Protein AF-A0A8T7H1P6-F1 (afdb_monomer_lite)

pLDDT: mean 90.35, std 7.16, range [45.16, 97.19]

Radius of gyration: 18.73 Å; chains: 1; bounding box: 44×47×51 Å

Sequence (253 aa):
PGLAIHQLEALGLVEEVYREDLRKTVIELTKFGRELLEAGARECSAVASRVLTEADQGLGFSEEWIDLARSQGLVGTGGPTKLGRCLARVSRLATRNIVLTSLEAQVLKRLPERRSMDRAMIVRSFPKMEEEVEVALDKLESKGLIETLPDGRIVITEPGLLVKSAILAAPSGVATPVTPWIVRLLEAVEKLRTTEDVAALAKEARLSLDELKDALVIARQCRYLGRNALTSEGKALLRAIELLRSVARMEQE

Secondary structure (DSSP, 8-state):
--HHHHHHHHTTSEEEEEEGGGTEEEEEE-HHHHHHHHTT-----HHHHHHHHHHHHT----HHHHHHHHHTTSEETTEE-HHHHHHHHHHHHS-----B-HHHHHHHHHS-SSS-EEHHHHHHTSTT-HHHHHHHHHHHHHTTSEEE-TTSEEEE-HHHHHHHHHHHTS-TT-S-SB-HHHHHHHHHHHHH--SS-HHHHHHHHT--HHHHHHHHHHHHHTTSB-SSSB-HHHHHHHHHHHHHHHHHHHTT-

Foldseek 3Di:
DDPVLLLCVQLLQWDWDQDPVVNDTDIDGDPLVVQLVVLPDDDAFLLLLVVLLCVVVVHDAAPVSPVSVVVVQCADPVGGGSNSVSSSLSLQARQGHDWDFLLLLVLLLPDDAPDWAALVVSLVVDPPCNVVSVVSVRNCVSLVQWDQDNVRTIHGDPLVNLLNQLQPQADSPQGILDGLLLLLLQVQCVVVQFPPPLVSSCVSSVHDSVSNVVSVVSCVNSQQDDDTGGDSSVVSNNVSSVVSRVSNVVSVD

Structure (mmCIF, N/CA/C/O backbone):
data_AF-A0A8T7H1P6-F1
#
_entry.id   AF-A0A8T7H1P6-F1
#
loop_
_atom_site.group_PDB
_atom_site.id
_atom_site.type_symbol
_atom_site.label_atom_id
_atom_site.label_alt_id
_atom_site.label_comp_id
_atom_site.label_asym_id
_atom_site.label_entity_id
_atom_site.label_seq_id
_atom_site.pdbx_PDB_ins_code
_atom_site.Cartn_x
_atom_site.Cartn_y
_atom_site.Cartn_z
_atom_site.occupancy
_atom_site.B_iso_or_equiv
_atom_site.auth_seq_id
_atom_site.auth_comp_id
_atom_site.auth_asym_id
_atom_site.auth_atom_id
_atom_site.pdbx_PDB_model_num
ATOM 1 N N . PRO A 1 1 ? -16.465 4.870 -0.196 1.00 63.06 1 PRO A N 1
ATOM 2 C CA . PRO A 1 1 ? -15.713 4.974 -1.459 1.00 63.06 1 PRO A CA 1
ATOM 3 C C . PRO A 1 1 ? -15.562 3.599 -2.084 1.00 63.06 1 PRO A C 1
ATOM 5 O O . PRO A 1 1 ? -15.470 2.607 -1.367 1.00 63.06 1 PRO A O 1
ATOM 8 N N . GLY A 1 2 ? -15.554 3.537 -3.414 1.00 82.69 2 GLY A N 1
ATOM 9 C CA . GLY A 1 2 ? -15.172 2.311 -4.106 1.00 82.69 2 GLY A CA 1
ATOM 10 C C . GLY A 1 2 ? -13.669 2.043 -3.978 1.00 82.69 2 GLY A C 1
ATOM 11 O O . GLY A 1 2 ? -12.884 2.954 -3.715 1.00 82.69 2 GLY A O 1
ATOM 12 N N . LEU A 1 3 ? -13.264 0.798 -4.237 1.00 87.25 3 LEU A N 1
ATOM 13 C CA . LEU A 1 3 ? -11.864 0.352 -4.222 1.00 87.25 3 LEU A CA 1
ATOM 14 C C . LEU A 1 3 ? -10.926 1.257 -5.045 1.00 87.25 3 LEU A C 1
ATOM 16 O O . LEU A 1 3 ? -9.813 1.533 -4.607 1.00 87.25 3 LEU A O 1
ATOM 20 N N . ALA A 1 4 ? -11.382 1.755 -6.198 1.00 89.56 4 ALA A N 1
ATOM 21 C CA . ALA A 1 4 ? -10.590 2.634 -7.061 1.00 89.56 4 ALA A CA 1
ATOM 22 C C . ALA A 1 4 ? -10.154 3.930 -6.353 1.00 89.56 4 ALA A C 1
ATOM 24 O O . ALA A 1 4 ? -9.015 4.362 -6.500 1.00 89.56 4 ALA A O 1
ATOM 25 N N . ILE A 1 5 ? -11.025 4.524 -5.531 1.00 90.94 5 ILE A N 1
ATOM 26 C CA . ILE A 1 5 ? -10.685 5.739 -4.780 1.00 90.94 5 ILE A CA 1
ATOM 27 C C . ILE A 1 5 ? -9.635 5.432 -3.718 1.00 90.94 5 ILE A C 1
ATOM 29 O O . ILE A 1 5 ? -8.646 6.149 -3.626 1.00 90.94 5 ILE A O 1
ATOM 33 N N . HIS A 1 6 ? -9.786 4.328 -2.984 1.00 90.69 6 HIS A N 1
ATOM 34 C CA . HIS A 1 6 ? -8.777 3.910 -2.009 1.00 90.69 6 HIS A CA 1
ATOM 35 C C . HIS A 1 6 ? -7.424 3.597 -2.653 1.00 90.69 6 HIS A C 1
ATOM 37 O O . HIS A 1 6 ? -6.393 3.845 -2.038 1.00 90.69 6 HIS A O 1
ATOM 43 N N . GLN A 1 7 ? -7.407 3.077 -3.883 1.00 91.31 7 GLN A N 1
ATOM 44 C CA . GLN A 1 7 ? -6.171 2.873 -4.642 1.00 91.31 7 GLN A CA 1
ATOM 45 C C . GLN A 1 7 ? -5.493 4.200 -4.991 1.00 91.31 7 GLN A C 1
ATOM 47 O O . GLN A 1 7 ? -4.293 4.341 -4.770 1.00 91.31 7 GLN A O 1
ATOM 52 N N . LEU A 1 8 ? -6.250 5.184 -5.478 1.00 91.81 8 LEU A N 1
ATOM 53 C CA . LEU A 1 8 ? -5.706 6.502 -5.805 1.00 91.81 8 LEU A CA 1
ATOM 54 C C . LEU A 1 8 ? -5.249 7.268 -4.553 1.00 91.81 8 LEU A C 1
ATOM 56 O O . LEU A 1 8 ? -4.198 7.906 -4.578 1.00 91.81 8 LEU A O 1
ATOM 60 N N . GLU A 1 9 ? -6.006 7.181 -3.458 1.00 91.88 9 GLU A N 1
ATOM 61 C CA . GLU A 1 9 ? -5.664 7.787 -2.165 1.00 91.88 9 GLU A CA 1
ATOM 62 C C . GLU A 1 9 ? -4.398 7.141 -1.588 1.00 91.88 9 GLU A C 1
ATOM 64 O O . GLU A 1 9 ? -3.491 7.837 -1.136 1.00 91.88 9 GLU A O 1
ATOM 69 N N . ALA A 1 10 ? -4.277 5.811 -1.671 1.00 90.38 10 ALA A N 1
ATOM 70 C CA . ALA A 1 10 ? -3.086 5.092 -1.226 1.00 90.38 10 ALA A CA 1
ATOM 71 C C . ALA A 1 10 ? -1.822 5.487 -2.007 1.00 90.38 10 ALA A C 1
ATOM 73 O O . ALA A 1 10 ? -0.735 5.524 -1.438 1.00 90.38 10 ALA A O 1
ATOM 74 N N . LEU A 1 11 ? -1.956 5.835 -3.287 1.00 88.94 11 LEU A N 1
ATOM 75 C CA . LEU A 1 11 ? -0.851 6.344 -4.104 1.00 88.94 11 LEU A CA 1
ATOM 76 C C . LEU A 1 11 ? -0.597 7.852 -3.918 1.00 88.94 11 LEU A C 1
ATOM 78 O O . 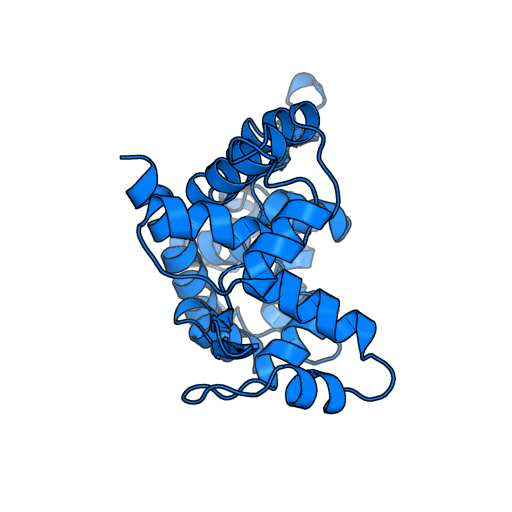LEU A 1 11 ? 0.282 8.403 -4.575 1.00 88.94 11 LEU A O 1
ATOM 82 N N . GLY A 1 12 ? -1.359 8.532 -3.053 1.00 89.94 12 GLY A N 1
ATOM 83 C CA . GLY A 1 12 ? -1.237 9.972 -2.822 1.00 89.94 12 GLY A CA 1
ATOM 84 C C . GLY A 1 12 ? -1.671 10.826 -4.018 1.00 89.94 12 GLY A C 1
ATOM 85 O O . GLY A 1 12 ? -1.225 11.966 -4.152 1.00 89.94 12 GLY A O 1
ATOM 86 N N . LEU A 1 13 ? -2.508 10.287 -4.912 1.00 92.31 13 LEU A N 1
ATOM 87 C CA . LEU A 1 13 ? -2.981 10.967 -6.127 1.00 92.31 13 LEU A CA 1
ATOM 88 C C . LEU A 1 13 ? -4.292 11.725 -5.906 1.00 92.31 13 LEU A C 1
ATOM 90 O O . LEU A 1 13 ? -4.556 12.717 -6.586 1.00 92.31 13 LEU A O 1
ATOM 94 N N . VAL A 1 14 ? -5.104 11.273 -4.954 1.00 93.50 14 VAL A N 1
ATOM 95 C CA . VAL A 1 14 ? -6.321 11.963 -4.515 1.00 93.50 14 VAL A CA 1
ATOM 96 C C . VAL A 1 14 ? -6.359 12.052 -2.999 1.00 93.50 14 VAL A C 1
ATOM 98 O O . VAL A 1 14 ? -5.689 11.286 -2.307 1.00 93.50 14 VAL A O 1
ATOM 101 N N . GLU A 1 15 ? -7.171 12.966 -2.494 1.00 90.81 15 GLU A N 1
ATOM 102 C CA . GLU A 1 15 ? -7.447 13.115 -1.071 1.00 90.81 15 GLU A CA 1
ATOM 103 C C . GLU A 1 15 ? -8.932 13.400 -0.828 1.00 90.81 15 GLU A C 1
ATOM 105 O O . GLU A 1 15 ? -9.625 13.979 -1.669 1.00 90.81 15 GLU A O 1
ATOM 110 N N . GLU A 1 16 ? -9.428 12.962 0.327 1.00 86.75 16 GLU A N 1
ATOM 111 C CA . GLU A 1 16 ? -10.769 13.292 0.802 1.00 86.75 16 GLU A CA 1
ATOM 112 C C . GLU A 1 16 ? -10.726 14.627 1.553 1.00 86.75 16 GLU A C 1
ATOM 114 O O . GLU A 1 16 ? -10.052 14.760 2.578 1.00 86.75 16 GLU A O 1
ATOM 119 N N . VAL A 1 17 ? -11.468 15.615 1.053 1.00 85.62 17 VAL A N 1
ATOM 120 C CA . VAL A 1 17 ? -11.526 16.971 1.608 1.00 85.62 17 VAL A CA 1
ATOM 121 C C . VAL A 1 17 ? -12.959 17.287 2.002 1.00 85.62 17 VAL A C 1
ATOM 123 O O . VAL A 1 17 ? -13.882 17.174 1.193 1.00 85.62 17 VAL A O 1
ATOM 126 N N . TYR A 1 18 ? -13.167 17.714 3.248 1.00 81.81 18 TYR A N 1
ATOM 127 C CA . TYR A 1 18 ? -14.456 18.265 3.652 1.00 81.81 18 TYR A CA 1
ATOM 128 C C . TYR A 1 18 ? -14.599 19.688 3.116 1.00 81.81 18 TYR A C 1
ATOM 130 O O . TYR A 1 18 ? -13.818 20.577 3.456 1.00 81.81 18 TYR A O 1
ATOM 138 N N . ARG A 1 19 ? -15.609 19.900 2.276 1.00 81.38 19 ARG A N 1
ATOM 139 C CA . ARG A 1 19 ? -15.913 21.188 1.658 1.00 81.38 19 ARG A CA 1
ATOM 140 C C . ARG A 1 19 ? -17.067 21.838 2.402 1.00 81.38 19 ARG A C 1
ATOM 142 O O . ARG A 1 19 ? -18.208 21.385 2.298 1.00 81.38 19 ARG A O 1
ATOM 149 N N . GLU A 1 20 ? -16.763 22.881 3.175 1.00 80.19 20 GLU A N 1
ATOM 150 C CA . GLU A 1 20 ? -17.758 23.610 3.975 1.00 80.19 20 GLU A CA 1
ATOM 151 C C . GLU A 1 20 ? -18.859 24.229 3.105 1.00 80.19 20 GLU A C 1
ATOM 153 O O . GLU A 1 20 ? -20.033 24.177 3.476 1.00 80.19 20 GLU A O 1
ATOM 158 N N . ASP A 1 21 ? -18.496 24.732 1.921 1.00 86.12 21 ASP A N 1
ATOM 159 C CA . ASP A 1 21 ? -19.399 25.294 0.910 1.00 86.12 21 ASP A CA 1
ATOM 160 C C . ASP A 1 21 ? -20.443 24.281 0.426 1.00 86.12 21 ASP A C 1
ATOM 162 O O . ASP A 1 21 ? -21.591 24.634 0.160 1.00 86.12 21 ASP A O 1
ATOM 166 N N . LEU A 1 22 ? -20.063 23.006 0.366 1.00 81.75 22 LEU A N 1
ATOM 167 C CA . LEU A 1 22 ? -20.923 21.917 -0.093 1.00 81.75 22 LEU A CA 1
ATOM 168 C C . LEU A 1 22 ? -21.497 21.079 1.057 1.00 81.75 22 LEU A C 1
ATOM 170 O O . LEU A 1 22 ? -22.277 20.160 0.800 1.00 81.75 22 LEU A O 1
ATOM 174 N N . ARG A 1 23 ? -21.088 21.368 2.303 1.00 78.75 23 ARG A N 1
ATOM 175 C CA . ARG A 1 23 ? -21.370 20.585 3.520 1.00 78.75 23 ARG A CA 1
ATOM 176 C C . ARG A 1 23 ? -21.200 19.076 3.320 1.00 78.75 23 ARG A C 1
ATOM 178 O O . ARG A 1 23 ? -22.000 18.281 3.811 1.00 78.75 23 ARG A O 1
ATOM 185 N N . LYS A 1 24 ? -20.180 18.678 2.560 1.00 81.56 24 LYS A N 1
ATOM 186 C CA . LYS A 1 24 ? -19.908 17.273 2.245 1.00 81.56 24 LYS A CA 1
ATOM 187 C C . LYS A 1 24 ? -18.426 17.029 2.009 1.00 81.56 24 LYS A C 1
ATOM 189 O O . LYS A 1 24 ? -17.695 17.927 1.592 1.00 81.56 24 LYS A O 1
ATOM 194 N N . THR A 1 25 ? -18.011 15.787 2.218 1.00 81.38 25 THR A N 1
ATOM 195 C CA . THR A 1 25 ? -16.698 15.304 1.793 1.00 81.38 25 THR A CA 1
ATOM 196 C C . THR A 1 25 ? -16.701 15.096 0.282 1.00 81.38 25 THR A C 1
ATOM 198 O O . THR A 1 25 ? -17.622 14.492 -0.273 1.00 81.38 25 THR A O 1
ATOM 201 N N . VAL A 1 26 ? -15.684 15.622 -0.390 1.00 88.56 26 VAL A N 1
ATOM 202 C CA . VAL A 1 26 ? -15.427 15.417 -1.817 1.00 88.56 26 VAL A CA 1
ATOM 203 C C . VAL A 1 26 ? -14.038 14.823 -2.007 1.00 88.56 26 VAL A C 1
ATOM 205 O O . VAL A 1 26 ? -13.198 14.883 -1.112 1.00 88.56 26 VAL A O 1
ATOM 208 N N . ILE A 1 27 ? -13.804 14.246 -3.180 1.00 91.38 27 ILE A N 1
ATOM 209 C CA . ILE A 1 27 ? -12.499 13.715 -3.566 1.00 91.38 27 ILE A CA 1
ATOM 210 C C . ILE A 1 27 ? -11.848 14.738 -4.488 1.00 91.38 27 ILE A C 1
ATOM 212 O O . ILE A 1 27 ? -12.413 15.073 -5.532 1.00 91.38 27 ILE A O 1
ATOM 216 N N . GLU A 1 28 ? -10.674 15.226 -4.108 1.00 93.75 28 GLU A N 1
ATOM 217 C CA . GLU A 1 28 ? -9.896 16.178 -4.898 1.00 93.75 28 GLU A CA 1
ATOM 218 C C . GLU A 1 28 ? -8.587 15.537 -5.366 1.00 93.75 28 GLU A C 1
ATOM 220 O O . GLU A 1 28 ? -8.029 14.657 -4.711 1.00 93.75 28 GLU A O 1
ATOM 225 N N . LEU A 1 29 ? -8.088 15.965 -6.528 1.00 94.44 29 LEU A N 1
ATOM 226 C CA . LEU A 1 29 ? -6.753 15.576 -6.980 1.00 94.44 29 LEU A CA 1
ATOM 227 C C . LEU A 1 29 ? -5.706 16.255 -6.100 1.00 94.44 29 LEU A C 1
ATOM 229 O O . LEU A 1 29 ? -5.768 17.467 -5.877 1.00 94.44 29 LEU A O 1
ATOM 233 N N . THR A 1 30 ? -4.685 15.511 -5.694 1.00 93.75 30 THR A N 1
ATOM 234 C CA . THR A 1 30 ? -3.497 16.114 -5.087 1.00 93.75 30 THR A CA 1
ATOM 235 C C . THR A 1 30 ? -2.667 16.827 -6.160 1.00 93.75 30 THR A C 1
ATOM 237 O O . THR A 1 30 ? -2.936 16.738 -7.366 1.00 93.75 30 THR A O 1
ATOM 240 N N . LYS A 1 31 ? -1.600 17.521 -5.742 1.00 93.56 31 LYS A N 1
ATOM 241 C CA . LYS A 1 31 ? -0.597 18.058 -6.676 1.00 93.56 31 LYS A CA 1
ATOM 242 C C . LYS A 1 31 ? -0.053 16.959 -7.602 1.00 93.56 31 LYS A C 1
ATOM 244 O O . LYS A 1 31 ? -0.017 17.158 -8.811 1.00 93.56 31 LYS A O 1
ATOM 249 N N . PHE A 1 32 ? 0.281 15.795 -7.045 1.00 93.25 32 PHE A N 1
ATOM 250 C CA . PHE A 1 32 ? 0.799 14.658 -7.804 1.00 93.25 32 PHE A CA 1
ATOM 251 C C . PHE A 1 32 ? -0.242 14.058 -8.752 1.00 93.25 32 PHE A C 1
ATOM 253 O O . PHE A 1 32 ? 0.093 13.735 -9.890 1.00 93.25 32 PHE A O 1
ATOM 260 N N . GLY A 1 33 ? -1.505 13.966 -8.322 1.00 93.44 33 GLY A N 1
ATOM 261 C CA . GLY A 1 33 ? -2.602 13.518 -9.181 1.00 93.44 33 GLY A CA 1
ATOM 262 C C . GLY A 1 33 ? -2.778 14.396 -10.420 1.00 93.44 33 GLY A C 1
ATOM 263 O O . GLY A 1 33 ? -2.874 13.878 -11.532 1.00 93.44 33 GLY A O 1
ATOM 264 N N . ARG A 1 34 ? -2.758 15.726 -10.249 1.00 95.06 34 ARG A N 1
ATOM 265 C CA . ARG A 1 34 ? -2.828 16.680 -11.372 1.00 95.06 34 ARG A CA 1
ATOM 266 C C . ARG A 1 34 ? -1.638 16.544 -12.317 1.00 95.06 34 ARG A C 1
ATOM 268 O O . ARG A 1 34 ? -1.826 16.386 -13.519 1.00 95.06 34 ARG A O 1
ATOM 275 N N . GLU A 1 35 ? -0.427 16.553 -11.769 1.00 93.81 35 GLU A N 1
ATOM 276 C CA . GLU A 1 35 ? 0.807 16.468 -12.557 1.00 93.81 35 GLU A CA 1
ATOM 277 C C . GLU A 1 35 ? 0.874 15.171 -13.376 1.00 93.81 35 GLU A C 1
ATOM 279 O O . GLU A 1 35 ? 1.276 15.197 -14.540 1.00 93.81 35 GLU A O 1
ATOM 284 N N . LEU A 1 36 ? 0.442 14.044 -12.800 1.00 92.81 36 LEU A N 1
ATOM 285 C CA . LEU A 1 36 ? 0.430 12.760 -13.495 1.00 92.81 36 LEU A CA 1
ATOM 286 C C . LEU A 1 36 ? -0.597 12.736 -14.637 1.00 92.81 36 LEU A C 1
ATOM 288 O O . LEU A 1 36 ? -0.281 12.262 -15.729 1.00 92.81 36 LEU A O 1
ATOM 292 N N . LEU A 1 37 ? -1.796 13.291 -14.425 1.00 93.25 37 LEU A N 1
ATOM 293 C CA . LEU A 1 37 ? -2.802 13.434 -15.484 1.00 93.25 37 LEU A CA 1
ATOM 294 C C . LEU A 1 37 ? -2.286 14.312 -16.633 1.00 93.25 37 LEU A C 1
ATOM 296 O O . LEU A 1 37 ? -2.357 13.910 -17.793 1.00 93.25 37 LEU A O 1
ATOM 300 N N . GLU A 1 38 ? -1.686 15.462 -16.323 1.00 94.50 38 GLU A N 1
ATOM 301 C CA . GLU A 1 38 ? -1.080 16.367 -17.312 1.00 94.50 38 GLU A CA 1
ATOM 302 C C . GLU A 1 38 ? 0.128 15.758 -18.042 1.00 94.50 38 GLU A C 1
ATOM 304 O O . GLU A 1 38 ? 0.498 16.188 -19.143 1.00 94.50 38 GLU A O 1
ATOM 309 N N . ALA A 1 39 ? 0.796 14.783 -17.426 1.00 92.44 39 ALA A N 1
ATOM 310 C CA . ALA A 1 39 ? 1.896 14.043 -18.029 1.00 92.44 39 ALA A CA 1
ATOM 311 C C . ALA A 1 39 ? 1.426 12.925 -18.978 1.00 92.44 39 ALA A C 1
ATOM 313 O O . ALA A 1 39 ? 2.266 12.347 -19.669 1.00 92.44 39 ALA A O 1
ATOM 314 N N . GLY A 1 40 ? 0.116 12.659 -19.053 1.00 92.00 40 GLY A N 1
ATOM 315 C CA . GLY A 1 40 ? -0.463 11.607 -19.887 1.00 92.00 40 GLY A CA 1
ATOM 316 C C . GLY A 1 40 ? -0.520 10.262 -19.170 1.00 92.00 40 GLY A C 1
ATOM 317 O O . GLY A 1 40 ? -0.022 9.268 -19.699 1.00 92.00 40 GLY A O 1
ATOM 318 N N . ALA A 1 41 ? -1.085 10.251 -17.957 1.00 87.62 41 ALA A N 1
ATOM 319 C CA . ALA A 1 41 ? -1.285 9.051 -17.150 1.00 87.62 41 ALA A CA 1
ATOM 320 C C . ALA A 1 41 ? -1.856 7.894 -17.984 1.00 87.62 41 ALA A C 1
ATOM 322 O O . ALA A 1 41 ? -2.870 8.036 -18.668 1.00 87.62 41 ALA A O 1
ATOM 323 N N . ARG A 1 42 ? -1.202 6.740 -17.898 1.00 88.56 42 ARG A N 1
ATOM 324 C CA . ARG A 1 42 ? -1.613 5.488 -18.531 1.00 88.56 42 ARG A CA 1
ATOM 325 C C . ARG A 1 42 ? -1.073 4.324 -17.721 1.00 88.56 42 ARG A C 1
ATOM 327 O O . ARG A 1 42 ? -0.224 4.514 -16.852 1.00 88.56 42 ARG A O 1
ATOM 334 N N . GLU A 1 43 ? -1.564 3.136 -18.022 1.00 85.19 43 GLU A N 1
ATOM 335 C CA . GLU A 1 43 ? -1.077 1.912 -17.407 1.00 85.19 43 GLU A CA 1
ATOM 336 C C . GLU A 1 43 ? 0.403 1.670 -17.737 1.00 85.19 43 GLU A C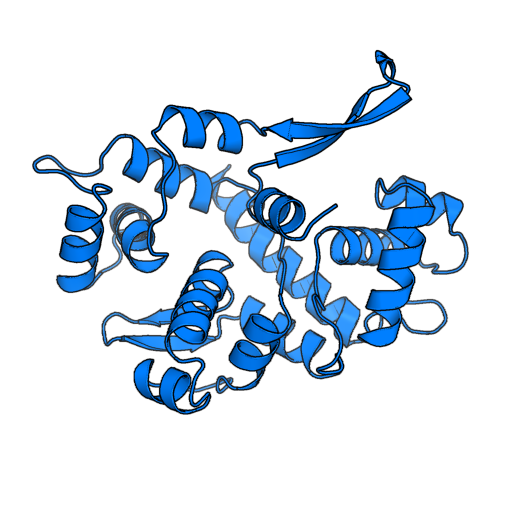 1
ATOM 338 O O . GLU A 1 43 ? 0.849 1.858 -18.872 1.00 85.19 43 GLU A O 1
ATOM 343 N N . CYS A 1 44 ? 1.168 1.287 -16.718 1.00 87.50 44 CYS A N 1
ATOM 344 C CA . CYS A 1 44 ? 2.567 0.902 -16.830 1.00 87.50 44 CYS A CA 1
ATOM 345 C C . CYS A 1 44 ? 2.933 -0.057 -15.694 1.00 87.50 44 CYS A C 1
ATOM 347 O O . CYS A 1 44 ? 2.363 0.016 -14.604 1.00 87.50 44 CYS A O 1
ATOM 349 N N . SER A 1 45 ? 3.919 -0.918 -15.935 1.00 86.38 45 SER A N 1
ATOM 350 C CA . SER A 1 45 ? 4.423 -1.840 -14.913 1.00 86.38 45 SER A CA 1
ATOM 351 C C . SER A 1 45 ? 5.251 -1.103 -13.857 1.00 86.38 45 SER A C 1
ATOM 353 O O . SER A 1 45 ? 5.904 -0.091 -14.145 1.00 86.38 45 SER A O 1
ATOM 355 N N . ALA A 1 46 ? 5.276 -1.642 -12.636 1.00 85.75 46 ALA A N 1
ATOM 356 C CA . ALA A 1 46 ? 6.098 -1.096 -11.557 1.00 85.75 46 ALA A CA 1
ATOM 357 C C . ALA A 1 46 ? 7.591 -1.119 -11.930 1.00 85.75 46 ALA A C 1
ATOM 359 O O . ALA A 1 46 ? 8.275 -0.103 -11.799 1.00 85.75 46 ALA A O 1
ATOM 360 N N . VAL A 1 47 ? 8.054 -2.235 -12.497 1.00 87.69 47 VAL A N 1
ATOM 361 C CA . VAL A 1 47 ? 9.437 -2.446 -12.944 1.00 87.69 47 VAL A CA 1
ATOM 362 C C . VAL A 1 47 ? 9.869 -1.423 -14.002 1.00 87.69 47 VAL A C 1
ATOM 364 O O . VAL A 1 47 ? 10.930 -0.816 -13.878 1.00 87.69 47 VAL A O 1
ATOM 367 N N . ALA A 1 48 ? 9.024 -1.137 -14.997 1.00 88.75 48 ALA A N 1
ATOM 368 C CA . ALA A 1 48 ? 9.330 -0.124 -16.009 1.00 88.75 48 ALA A CA 1
ATOM 369 C C . ALA A 1 48 ? 9.517 1.276 -15.404 1.00 88.75 48 ALA A C 1
ATOM 371 O O . ALA A 1 48 ? 10.387 2.035 -15.833 1.00 88.75 48 ALA A O 1
ATOM 372 N N . SER A 1 49 ? 8.707 1.632 -14.402 1.00 86.94 49 SER A N 1
ATOM 373 C CA . SER A 1 49 ? 8.852 2.911 -13.699 1.00 86.94 49 SER A CA 1
ATOM 374 C C . SER A 1 49 ? 10.095 2.952 -12.803 1.00 86.94 49 SER A C 1
ATOM 376 O O . SER A 1 49 ? 10.704 4.010 -12.642 1.00 86.94 49 SER A O 1
ATOM 378 N N . ARG A 1 50 ? 10.499 1.796 -12.265 1.00 86.81 50 ARG A N 1
ATOM 379 C CA . ARG A 1 50 ? 11.611 1.644 -11.326 1.00 86.81 50 ARG A CA 1
ATOM 380 C C . ARG A 1 50 ? 12.975 1.888 -11.963 1.00 86.81 50 ARG A C 1
ATOM 382 O O . ARG A 1 50 ? 13.827 2.480 -11.309 1.00 86.81 50 ARG A O 1
ATOM 389 N N . VAL A 1 51 ? 13.147 1.553 -13.245 1.00 89.62 51 VAL A N 1
ATOM 390 C CA . VAL A 1 51 ? 14.358 1.896 -14.024 1.00 89.62 51 VAL A CA 1
ATOM 391 C C . VAL A 1 51 ? 14.734 3.365 -13.846 1.00 89.62 51 VAL A C 1
ATOM 393 O O . VAL A 1 51 ? 15.902 3.707 -13.702 1.00 89.62 51 VAL A O 1
ATOM 396 N N . LEU A 1 52 ? 13.735 4.248 -13.822 1.00 89.56 52 LEU A N 1
ATOM 397 C CA . LEU A 1 52 ? 13.950 5.685 -13.708 1.00 89.56 52 LEU A CA 1
ATOM 398 C C . LEU A 1 52 ? 14.412 6.095 -12.310 1.00 89.56 52 LEU A C 1
ATOM 400 O O . LEU A 1 52 ? 15.263 6.967 -12.180 1.00 89.56 52 LEU A O 1
ATOM 404 N N . THR A 1 53 ? 13.855 5.480 -11.265 1.00 84.94 53 THR A N 1
ATOM 405 C CA . THR A 1 53 ? 14.265 5.765 -9.885 1.00 84.94 53 THR A CA 1
ATOM 406 C C . THR A 1 53 ? 15.627 5.164 -9.558 1.00 84.94 53 THR A C 1
ATOM 408 O O . THR A 1 53 ? 16.407 5.794 -8.856 1.00 84.94 53 THR A O 1
ATOM 411 N N . GLU A 1 54 ? 15.941 3.983 -10.091 1.00 86.25 54 GLU A N 1
ATOM 412 C CA . GLU A 1 54 ? 17.238 3.332 -9.888 1.00 86.25 54 GLU A CA 1
ATOM 413 C C . GLU A 1 54 ? 18.363 4.033 -10.641 1.00 86.25 54 GLU A C 1
ATOM 415 O O . GLU A 1 54 ? 19.429 4.248 -10.068 1.00 86.25 54 GLU A O 1
ATOM 420 N N . ALA A 1 55 ? 18.111 4.466 -11.881 1.00 85.12 55 ALA A N 1
ATOM 421 C CA . ALA A 1 55 ? 19.064 5.265 -12.643 1.00 85.12 55 ALA A CA 1
ATOM 422 C C . ALA A 1 55 ? 19.455 6.552 -11.902 1.00 85.12 55 ALA A C 1
ATOM 424 O O . ALA A 1 55 ? 20.639 6.877 -11.830 1.00 85.12 55 ALA A O 1
ATOM 425 N N . ASP A 1 56 ? 18.484 7.244 -11.298 1.00 81.31 56 ASP A N 1
ATOM 426 C CA . ASP A 1 56 ? 18.735 8.447 -10.494 1.00 81.31 56 ASP A CA 1
ATOM 427 C C . ASP A 1 56 ? 19.584 8.156 -9.239 1.00 81.31 56 ASP A C 1
ATOM 429 O O . ASP A 1 56 ? 20.325 9.026 -8.786 1.00 81.31 56 ASP A O 1
ATOM 433 N N . GLN A 1 57 ? 19.500 6.941 -8.686 1.00 80.12 57 GLN A N 1
ATOM 434 C CA . GLN A 1 57 ? 20.268 6.499 -7.513 1.00 80.12 57 GLN A CA 1
ATOM 435 C C . GLN A 1 57 ? 21.614 5.843 -7.877 1.00 80.12 57 GLN A C 1
ATOM 437 O O . GLN A 1 57 ? 22.373 5.461 -6.987 1.00 80.12 57 GLN A O 1
ATOM 442 N N . GLY A 1 58 ? 21.927 5.699 -9.170 1.00 79.38 58 GLY A N 1
ATOM 443 C CA . GLY A 1 58 ? 23.123 4.992 -9.636 1.00 79.38 58 GLY A CA 1
ATOM 444 C C . GLY A 1 58 ? 23.079 3.477 -9.404 1.00 79.38 58 GLY A C 1
ATOM 445 O O . GLY A 1 58 ? 24.129 2.834 -9.368 1.00 79.38 58 GLY A O 1
ATOM 446 N N . LEU A 1 59 ? 21.885 2.908 -9.226 1.00 81.19 59 LEU A N 1
ATOM 447 C CA . LEU A 1 59 ? 21.671 1.469 -9.089 1.00 81.19 59 LEU A CA 1
ATOM 448 C C . LEU A 1 59 ? 21.559 0.800 -10.468 1.00 81.19 59 LEU A C 1
ATOM 450 O O . LEU A 1 59 ? 21.203 1.432 -11.464 1.00 81.19 59 LEU A O 1
ATOM 454 N N . GLY A 1 60 ? 21.901 -0.488 -10.525 1.00 79.12 60 GLY A N 1
ATOM 455 C CA . GLY A 1 60 ? 21.852 -1.279 -11.754 1.00 79.12 60 GLY A CA 1
ATOM 456 C C . GLY A 1 60 ? 20.477 -1.898 -11.997 1.00 79.12 60 GLY A C 1
ATOM 457 O O . GLY A 1 60 ? 19.857 -2.402 -11.068 1.00 79.12 60 GLY A O 1
ATOM 458 N N . PHE A 1 61 ? 20.064 -1.931 -13.261 1.00 83.50 61 PHE A N 1
ATOM 459 C CA . PHE A 1 61 ? 18.823 -2.539 -13.752 1.00 83.50 61 PHE A CA 1
ATOM 460 C C . PHE A 1 61 ? 19.121 -3.435 -14.961 1.00 83.50 61 PHE A C 1
ATOM 462 O O . PHE A 1 61 ? 20.173 -3.307 -15.593 1.00 83.50 61 PHE A O 1
ATOM 469 N N . SER A 1 62 ? 18.204 -4.351 -15.281 1.00 87.00 62 SER A N 1
ATOM 470 C CA . SER A 1 62 ? 18.359 -5.260 -16.421 1.00 87.00 62 SER A CA 1
ATOM 471 C C . SER A 1 62 ? 18.036 -4.568 -17.756 1.00 87.00 62 SER A C 1
ATOM 473 O O . SER A 1 62 ? 17.334 -3.553 -17.794 1.00 87.00 62 SER A O 1
ATOM 475 N N . GLU A 1 63 ? 18.539 -5.110 -18.869 1.00 87.69 63 GLU A N 1
ATOM 476 C CA . GLU A 1 63 ? 18.243 -4.585 -20.211 1.00 87.69 63 GLU A CA 1
ATOM 477 C C . GLU A 1 63 ? 16.753 -4.744 -20.552 1.00 87.69 63 GLU A C 1
ATOM 479 O O . GLU A 1 63 ? 16.128 -3.824 -21.084 1.00 87.69 63 GLU A O 1
ATOM 484 N N . GLU A 1 64 ? 16.140 -5.848 -20.118 1.00 90.19 64 GLU A N 1
ATOM 485 C CA . GLU A 1 64 ? 14.713 -6.119 -20.291 1.00 90.19 64 GLU A CA 1
ATOM 486 C C . GLU A 1 64 ? 13.840 -5.053 -19.622 1.00 90.19 64 GLU A C 1
ATOM 488 O O . GLU A 1 64 ? 12.793 -4.679 -20.156 1.00 90.19 64 GLU A O 1
ATOM 493 N N . TRP A 1 65 ? 14.263 -4.523 -18.469 1.00 90.94 65 TRP A N 1
ATOM 494 C CA . TRP A 1 65 ? 13.525 -3.460 -17.788 1.00 90.94 65 TRP A CA 1
ATOM 495 C C . TRP A 1 65 ? 13.554 -2.157 -18.593 1.00 90.94 65 TRP A C 1
ATOM 497 O O . TRP A 1 65 ? 12.538 -1.460 -18.678 1.00 90.94 65 TRP A O 1
ATOM 507 N N . ILE A 1 66 ? 14.693 -1.833 -19.218 1.00 90.94 66 ILE A N 1
ATOM 508 C CA . ILE A 1 66 ? 14.832 -0.655 -20.087 1.00 90.94 66 ILE A CA 1
ATOM 509 C C . ILE A 1 66 ? 13.940 -0.806 -21.314 1.00 90.94 66 ILE A C 1
ATOM 511 O O . ILE A 1 66 ? 13.231 0.133 -21.682 1.00 90.94 66 ILE A O 1
ATOM 515 N N . ASP A 1 67 ? 13.956 -1.976 -21.946 1.00 93.06 67 ASP A N 1
ATOM 516 C CA . ASP A 1 67 ? 13.150 -2.236 -23.134 1.00 93.06 67 ASP A CA 1
ATOM 517 C C . ASP A 1 67 ? 11.656 -2.204 -22.819 1.00 93.06 67 ASP A C 1
ATOM 519 O O . ASP A 1 67 ? 10.875 -1.597 -23.562 1.00 93.06 67 ASP A O 1
ATOM 523 N N . LEU A 1 68 ? 11.256 -2.725 -21.658 1.00 93.25 68 LEU A N 1
ATOM 524 C CA . LEU A 1 68 ? 9.896 -2.576 -21.159 1.00 93.25 68 LEU A CA 1
ATOM 525 C C . LEU A 1 68 ? 9.546 -1.096 -20.938 1.00 93.25 68 LEU A C 1
ATOM 527 O O . LEU A 1 68 ? 8.513 -0.633 -21.426 1.00 93.25 68 LEU A O 1
ATOM 531 N N . ALA A 1 69 ? 10.420 -0.319 -20.294 1.00 93.75 69 ALA A N 1
ATOM 532 C CA . ALA A 1 69 ? 10.220 1.115 -20.083 1.00 93.75 69 ALA A CA 1
ATOM 533 C C . ALA A 1 69 ? 10.136 1.911 -21.397 1.00 93.75 69 ALA A C 1
ATOM 535 O O . ALA A 1 69 ? 9.349 2.859 -21.493 1.00 93.75 69 ALA A O 1
ATOM 536 N N . ARG A 1 70 ? 10.889 1.521 -22.433 1.00 94.38 70 ARG A N 1
ATOM 537 C CA . ARG A 1 70 ? 10.785 2.087 -23.788 1.00 94.38 70 ARG A CA 1
ATOM 538 C C . ARG A 1 70 ? 9.458 1.730 -24.445 1.00 94.38 70 ARG A C 1
ATOM 540 O O . ARG A 1 70 ? 8.779 2.623 -24.948 1.00 94.38 70 ARG A O 1
ATOM 547 N N . SER A 1 71 ? 9.051 0.461 -24.390 1.00 94.62 71 SER A N 1
ATOM 548 C CA . SER A 1 71 ? 7.779 -0.002 -24.965 1.00 94.62 71 SER A CA 1
ATOM 549 C C . SER A 1 71 ? 6.563 0.679 -24.318 1.00 94.62 71 SER A C 1
ATOM 551 O O . SER A 1 71 ? 5.601 1.020 -25.001 1.00 94.62 71 SER A O 1
ATOM 553 N N . GLN A 1 72 ? 6.648 0.983 -23.018 1.00 94.31 72 GLN A N 1
ATOM 554 C CA . GLN A 1 72 ? 5.633 1.718 -22.253 1.00 94.31 72 GLN A CA 1
ATOM 555 C C . GLN A 1 72 ? 5.813 3.248 -22.341 1.00 94.31 72 GLN A C 1
ATOM 557 O O . GLN A 1 72 ? 5.099 4.017 -21.689 1.00 94.31 72 GLN A O 1
ATOM 562 N N . GLY A 1 73 ? 6.765 3.720 -23.157 1.00 93.25 73 GLY A N 1
ATOM 563 C CA . GLY A 1 73 ? 7.073 5.125 -23.435 1.00 93.25 73 GLY A CA 1
ATOM 564 C C . GLY A 1 73 ? 7.433 5.959 -22.203 1.00 93.25 73 GLY A C 1
ATOM 565 O O . GLY A 1 73 ? 7.157 7.161 -22.158 1.00 93.25 73 GLY A O 1
ATOM 566 N N . LEU A 1 74 ? 8.023 5.325 -21.193 1.00 94.06 74 LEU A N 1
ATOM 567 C CA . LEU A 1 74 ? 8.632 5.986 -20.038 1.00 94.06 74 LEU A CA 1
ATOM 568 C C . LEU A 1 74 ? 10.047 6.481 -20.364 1.00 94.06 74 LEU A C 1
ATOM 570 O O . LEU A 1 74 ? 10.494 7.492 -19.820 1.00 94.06 74 LEU A O 1
ATOM 574 N N . VAL A 1 75 ? 10.713 5.814 -21.310 1.00 93.62 75 VAL A N 1
ATOM 575 C CA . VAL A 1 75 ? 12.036 6.167 -21.840 1.00 93.62 75 VAL A CA 1
ATOM 576 C C . VAL A 1 75 ? 11.943 6.352 -23.355 1.00 93.62 75 VAL A C 1
ATOM 578 O O . VAL A 1 75 ? 11.369 5.524 -24.055 1.00 93.62 75 VAL A O 1
ATOM 581 N N . GLY A 1 76 ? 12.490 7.456 -23.861 1.00 90.19 76 GLY A N 1
ATOM 582 C CA . GLY A 1 76 ? 12.634 7.736 -25.289 1.00 90.19 76 GLY A CA 1
ATOM 583 C C . GLY A 1 76 ? 14.084 7.607 -25.760 1.00 90.19 76 GLY A C 1
ATOM 584 O O . GLY A 1 76 ? 14.962 7.158 -25.027 1.00 90.19 76 GLY A O 1
ATOM 585 N N . THR A 1 77 ? 14.354 8.060 -26.984 1.00 84.19 77 THR A N 1
ATOM 586 C CA . THR A 1 77 ? 15.693 8.008 -27.601 1.00 84.19 77 THR A CA 1
ATOM 587 C C . THR A 1 77 ? 16.743 8.851 -26.872 1.00 84.19 77 THR A C 1
ATOM 589 O O . THR A 1 77 ? 17.916 8.501 -26.884 1.00 84.19 77 THR A O 1
ATOM 592 N N . GLY A 1 78 ? 16.329 9.944 -26.222 1.00 84.00 78 GLY A N 1
ATOM 593 C CA . GLY A 1 78 ? 17.204 10.864 -25.484 1.00 84.00 78 GLY A CA 1
ATOM 594 C C . GLY A 1 78 ? 17.120 10.752 -23.958 1.00 84.00 78 GLY A C 1
ATOM 595 O O . GLY A 1 78 ? 17.546 11.677 -23.272 1.00 84.00 78 GLY A O 1
ATOM 596 N N . GLY A 1 79 ? 16.525 9.681 -23.420 1.00 87.94 79 GLY A N 1
ATOM 597 C CA . GLY A 1 79 ? 16.338 9.483 -21.976 1.00 87.94 79 GLY A CA 1
ATOM 598 C C . GLY A 1 79 ? 14.871 9.533 -21.521 1.00 87.94 79 GLY A C 1
ATOM 599 O O . GLY A 1 79 ? 13.967 9.332 -22.338 1.00 87.94 79 GLY A O 1
ATOM 600 N N . PRO A 1 80 ? 14.600 9.765 -20.221 1.00 92.38 80 PRO A N 1
ATOM 601 C CA . PRO A 1 80 ? 13.247 9.713 -19.660 1.00 92.38 80 PRO A CA 1
ATOM 602 C C . PRO A 1 80 ? 12.256 10.663 -20.354 1.00 92.38 80 PRO A C 1
ATOM 604 O O . PRO A 1 80 ? 12.586 11.811 -20.668 1.00 92.38 80 PRO A O 1
ATOM 607 N N . THR A 1 81 ? 11.016 10.221 -20.567 1.00 94.69 81 THR A N 1
ATOM 608 C CA . THR A 1 81 ? 9.940 11.052 -21.143 1.00 94.69 81 THR A CA 1
ATOM 609 C C . THR A 1 81 ? 9.315 11.981 -20.091 1.00 94.69 81 THR A C 1
ATOM 611 O O . THR A 1 81 ? 9.668 11.932 -18.911 1.00 94.69 81 THR A O 1
ATOM 614 N N . LYS A 1 82 ? 8.363 12.847 -20.489 1.00 93.38 82 LYS A N 1
ATOM 615 C CA . LYS A 1 82 ? 7.583 13.665 -19.532 1.00 93.38 82 LYS A CA 1
ATOM 616 C C . LYS A 1 82 ? 6.866 12.775 -18.509 1.00 93.38 82 LYS A C 1
ATOM 618 O O . LYS A 1 82 ? 6.951 13.045 -17.314 1.00 93.38 82 LYS A O 1
ATOM 623 N N . LEU A 1 83 ? 6.219 11.709 -18.985 1.00 93.56 83 LEU A N 1
ATOM 624 C CA . LEU A 1 83 ? 5.550 10.725 -18.138 1.00 93.56 83 LEU A CA 1
ATOM 625 C C . LEU A 1 83 ? 6.548 9.999 -17.237 1.00 93.56 83 LEU A C 1
ATOM 627 O O . LEU A 1 83 ? 6.324 9.939 -16.032 1.00 93.56 83 LEU A O 1
ATOM 631 N N . GLY A 1 84 ? 7.669 9.526 -17.793 1.00 92.94 84 GLY A N 1
ATOM 632 C CA . GLY A 1 84 ? 8.711 8.856 -17.018 1.00 92.94 84 GLY A CA 1
ATOM 633 C C . GLY A 1 84 ? 9.226 9.723 -15.867 1.00 92.94 84 GLY A C 1
ATOM 634 O O . GLY A 1 84 ? 9.148 9.328 -14.704 1.00 92.94 84 GLY A O 1
ATOM 635 N N . ARG A 1 85 ? 9.664 10.954 -16.161 1.00 91.75 85 ARG A N 1
ATOM 636 C CA . ARG A 1 85 ? 10.109 11.903 -15.125 1.00 91.75 85 ARG A CA 1
ATOM 637 C C . ARG A 1 85 ? 9.032 12.168 -14.080 1.00 91.75 85 ARG A C 1
ATOM 639 O O . ARG A 1 85 ? 9.338 12.262 -12.893 1.00 91.75 85 ARG A O 1
ATOM 646 N N . CYS A 1 86 ? 7.777 12.305 -14.511 1.00 92.12 86 CYS A N 1
ATOM 647 C CA . CYS A 1 86 ? 6.686 12.535 -13.579 1.00 92.12 86 CYS A CA 1
ATOM 648 C C . CYS A 1 86 ? 6.478 11.337 -12.649 1.00 92.12 86 CYS A C 1
ATOM 650 O O . CYS A 1 86 ? 6.404 11.538 -11.442 1.00 92.12 86 CYS A O 1
ATOM 652 N N . LEU A 1 87 ? 6.431 10.113 -13.179 1.00 90.38 87 LEU A N 1
ATOM 653 C CA . LEU A 1 87 ? 6.267 8.896 -12.385 1.00 90.38 87 LEU A CA 1
ATOM 654 C C . LEU A 1 87 ? 7.418 8.700 -11.400 1.00 90.38 87 LEU A C 1
ATOM 656 O O . LEU A 1 87 ? 7.156 8.455 -10.230 1.00 90.38 87 LEU A O 1
ATOM 660 N N . ALA A 1 88 ? 8.666 8.893 -11.835 1.00 89.25 88 ALA A N 1
ATOM 661 C CA . ALA A 1 88 ? 9.840 8.794 -10.966 1.00 89.25 88 ALA A CA 1
ATOM 662 C C . ALA A 1 88 ? 9.828 9.828 -9.829 1.00 89.25 88 ALA A C 1
ATOM 664 O O . ALA A 1 88 ? 10.370 9.600 -8.751 1.00 89.25 88 ALA A O 1
ATOM 665 N N . ARG A 1 89 ? 9.233 11.002 -10.058 1.00 87.88 89 ARG A N 1
ATOM 666 C CA . ARG A 1 89 ? 9.063 12.015 -9.012 1.00 87.88 89 ARG A CA 1
ATOM 667 C C . ARG A 1 89 ? 7.898 11.680 -8.082 1.00 87.88 89 ARG A C 1
ATOM 669 O O . ARG A 1 89 ? 8.041 11.817 -6.875 1.00 87.88 89 ARG A O 1
ATOM 676 N N . VAL A 1 90 ? 6.756 11.258 -8.625 1.00 88.81 90 VAL A N 1
ATOM 677 C CA . VAL A 1 90 ? 5.577 10.873 -7.832 1.00 88.81 90 VAL A CA 1
ATOM 678 C C . VAL A 1 90 ? 5.902 9.673 -6.950 1.00 88.81 90 VAL A C 1
ATOM 680 O O . VAL A 1 90 ? 5.558 9.681 -5.775 1.00 88.81 90 VAL A O 1
ATOM 683 N N . SER A 1 91 ? 6.599 8.669 -7.481 1.00 84.06 91 SER A N 1
ATOM 684 C CA . SER A 1 91 ? 6.997 7.494 -6.713 1.00 84.06 91 SER A CA 1
ATOM 685 C C . SER A 1 91 ? 7.850 7.894 -5.504 1.00 84.06 91 SER A C 1
ATOM 687 O O . SER A 1 91 ? 7.580 7.442 -4.395 1.00 84.06 91 SER A O 1
ATOM 689 N N . ARG A 1 92 ? 8.817 8.783 -5.689 1.00 82.31 92 ARG A N 1
ATOM 690 C CA . ARG A 1 92 ? 9.693 9.265 -4.620 1.00 82.31 92 ARG A CA 1
ATOM 691 C C . ARG A 1 92 ? 8.984 10.143 -3.591 1.00 82.31 92 ARG A C 1
ATOM 693 O O . ARG A 1 92 ? 9.029 9.890 -2.394 1.00 82.31 92 ARG A O 1
ATOM 700 N N . LEU A 1 93 ? 8.265 11.156 -4.068 1.00 85.12 93 LEU A N 1
ATOM 701 C CA . LEU A 1 93 ? 7.805 12.250 -3.213 1.00 85.12 93 LEU A CA 1
ATOM 702 C C . LEU A 1 93 ? 6.377 12.090 -2.692 1.00 85.12 93 LEU A C 1
ATOM 704 O O . LEU A 1 93 ? 6.014 12.771 -1.735 1.00 85.12 93 LEU A O 1
ATOM 708 N N . ALA A 1 94 ? 5.527 11.271 -3.313 1.00 84.88 94 ALA A N 1
ATOM 709 C CA . ALA A 1 94 ? 4.161 11.120 -2.830 1.00 84.88 94 ALA A CA 1
ATOM 710 C C . ALA A 1 94 ? 4.146 10.329 -1.518 1.00 84.88 94 ALA A C 1
ATOM 712 O O . ALA A 1 94 ? 4.631 9.201 -1.448 1.00 84.88 94 ALA A O 1
ATOM 713 N N . THR A 1 95 ? 3.537 10.900 -0.478 1.00 81.56 95 THR A N 1
ATOM 714 C CA . THR A 1 95 ? 3.274 10.171 0.765 1.00 81.56 95 THR A CA 1
ATOM 715 C C . THR A 1 95 ? 2.305 9.035 0.469 1.00 81.56 95 THR A C 1
ATOM 717 O O . THR A 1 95 ? 1.138 9.274 0.158 1.00 81.56 95 THR A O 1
ATOM 720 N N . ARG A 1 96 ? 2.783 7.796 0.581 1.00 76.19 96 ARG A N 1
ATOM 721 C CA . ARG A 1 96 ? 1.978 6.613 0.281 1.00 76.19 96 ARG A CA 1
ATOM 722 C C . ARG A 1 96 ? 1.230 6.113 1.515 1.00 76.19 96 ARG A C 1
ATOM 724 O O . ARG A 1 96 ? 1.690 6.201 2.657 1.00 76.19 96 ARG A O 1
ATOM 731 N N . ASN A 1 97 ? 0.061 5.553 1.264 1.00 86.31 97 ASN A N 1
ATOM 732 C CA . ASN A 1 97 ? -0.618 4.624 2.150 1.00 86.31 97 ASN A CA 1
ATOM 733 C C . ASN A 1 97 ? -0.697 3.267 1.434 1.00 86.31 97 ASN A C 1
ATOM 735 O O . ASN A 1 97 ? -0.207 3.128 0.313 1.00 86.31 97 ASN A O 1
ATOM 739 N N . ILE A 1 98 ? -1.312 2.258 2.045 1.00 89.75 98 ILE A N 1
ATOM 740 C CA . ILE A 1 98 ? -1.544 0.989 1.351 1.00 89.75 98 ILE A CA 1
ATOM 741 C C . ILE A 1 98 ? -3.027 0.663 1.280 1.00 89.75 98 ILE A C 1
ATOM 743 O O . ILE A 1 98 ? -3.812 0.934 2.188 1.00 89.75 98 ILE A O 1
ATOM 747 N N . VAL A 1 99 ? -3.384 0.023 0.176 1.00 94.06 99 VAL A N 1
ATOM 748 C CA . VAL A 1 99 ? -4.628 -0.717 0.028 1.00 94.06 99 VAL A CA 1
ATOM 749 C C . VAL A 1 99 ? -4.264 -2.133 -0.390 1.00 94.06 99 VAL A C 1
ATOM 751 O O . VAL A 1 99 ? -3.408 -2.331 -1.260 1.00 94.06 99 VAL A O 1
ATOM 754 N N . LEU A 1 100 ? -4.892 -3.114 0.243 1.00 94.94 100 LEU A N 1
ATOM 755 C CA . LEU A 1 100 ? -4.764 -4.513 -0.132 1.00 94.94 100 LEU A CA 1
ATOM 756 C C . LEU A 1 100 ? -6.141 -5.079 -0.418 1.00 94.94 100 LEU A C 1
ATOM 758 O O . LEU A 1 100 ? -7.031 -5.040 0.429 1.00 94.94 100 LEU A O 1
ATOM 762 N N . THR A 1 101 ? -6.286 -5.626 -1.615 1.00 95.06 101 THR A N 1
ATOM 763 C CA . THR A 1 101 ? -7.368 -6.535 -1.989 1.00 95.06 101 THR A CA 1
ATOM 764 C C . THR A 1 101 ? -7.118 -7.926 -1.405 1.00 95.06 101 THR A C 1
ATOM 766 O O . THR A 1 101 ? -5.998 -8.262 -1.013 1.00 95.06 101 THR A O 1
ATOM 769 N N . SER A 1 102 ? -8.154 -8.765 -1.373 1.00 93.62 102 SER A N 1
ATOM 770 C CA . SER A 1 102 ? -8.039 -10.155 -0.920 1.00 93.62 102 SER A CA 1
ATOM 771 C C . SER A 1 102 ? -7.006 -10.934 -1.738 1.00 93.62 102 SER A C 1
ATOM 773 O O . SER A 1 102 ? -6.207 -11.666 -1.158 1.00 93.62 102 SER A O 1
ATOM 775 N N . LEU A 1 103 ? -6.951 -10.730 -3.062 1.00 94.81 103 LEU A N 1
ATOM 776 C CA . LEU A 1 103 ? -5.965 -11.396 -3.915 1.00 94.81 103 LEU A CA 1
ATOM 777 C C . LEU A 1 103 ? -4.535 -10.955 -3.579 1.00 94.81 103 LEU A C 1
ATOM 779 O O . LEU A 1 103 ? -3.687 -11.800 -3.320 1.00 94.81 103 LEU A O 1
ATOM 783 N N . GLU A 1 104 ? -4.271 -9.649 -3.501 1.00 96.31 104 GLU A N 1
ATOM 784 C CA . GLU A 1 104 ? -2.941 -9.132 -3.139 1.00 96.31 104 GLU A CA 1
ATOM 785 C C . GLU A 1 104 ? -2.507 -9.619 -1.748 1.00 96.31 104 GLU A C 1
ATOM 787 O O . GLU A 1 104 ? -1.357 -10.003 -1.549 1.00 96.31 104 GLU A O 1
ATOM 792 N N . ALA A 1 105 ? -3.438 -9.667 -0.791 1.00 95.94 105 ALA A N 1
ATOM 793 C CA . ALA A 1 105 ? -3.191 -10.218 0.535 1.00 95.94 105 ALA A CA 1
ATOM 794 C C . ALA A 1 105 ? -2.840 -11.716 0.483 1.00 95.94 105 ALA A C 1
ATOM 796 O O . ALA A 1 105 ? -1.927 -12.156 1.181 1.00 95.94 105 ALA A O 1
ATOM 797 N N . GLN A 1 106 ? -3.536 -12.509 -0.336 1.00 94.94 106 GLN A N 1
ATOM 798 C CA . GLN A 1 106 ? -3.253 -13.936 -0.514 1.00 94.94 106 GLN A CA 1
ATOM 799 C C . GLN A 1 106 ? -1.899 -14.176 -1.189 1.00 94.94 106 GLN A C 1
ATOM 801 O O . GLN A 1 106 ? -1.129 -15.017 -0.719 1.00 94.94 106 GLN A O 1
ATOM 806 N N . VAL A 1 107 ? -1.580 -13.405 -2.231 1.00 96.06 107 VAL A N 1
ATOM 807 C CA . VAL A 1 107 ? -0.276 -13.449 -2.905 1.00 96.06 107 VAL A CA 1
ATOM 808 C C . VAL A 1 107 ? 0.834 -13.116 -1.908 1.00 96.06 107 VAL A C 1
ATOM 810 O O . VAL A 1 107 ? 1.748 -13.919 -1.732 1.00 96.06 107 VAL A O 1
ATOM 813 N N . LEU A 1 108 ? 0.717 -12.016 -1.155 1.00 96.25 108 LEU A N 1
ATOM 814 C CA . LEU A 1 108 ? 1.716 -11.623 -0.154 1.00 96.25 108 LEU A CA 1
ATOM 815 C C . LEU A 1 108 ? 1.894 -12.679 0.954 1.00 96.25 108 LEU A C 1
ATOM 817 O O . LEU A 1 108 ? 3.019 -12.972 1.361 1.00 96.25 108 LEU A O 1
ATOM 821 N N . LYS A 1 109 ? 0.805 -13.308 1.418 1.00 94.31 109 LYS A N 1
ATOM 822 C CA . LYS A 1 109 ? 0.861 -14.413 2.396 1.00 94.31 109 LYS A CA 1
ATOM 823 C C . LYS A 1 109 ? 1.634 -15.625 1.867 1.00 94.31 109 LYS A C 1
ATOM 825 O O . LYS A 1 109 ? 2.281 -16.315 2.657 1.00 94.31 109 LYS A O 1
ATOM 830 N N . ARG A 1 110 ? 1.571 -15.885 0.557 1.00 92.75 110 ARG A N 1
ATOM 831 C CA . ARG A 1 110 ? 2.217 -17.032 -0.101 1.00 92.75 110 ARG A CA 1
ATOM 832 C C . ARG A 1 110 ? 3.728 -16.864 -0.251 1.00 92.75 110 ARG A C 1
ATOM 834 O O . ARG A 1 110 ? 4.435 -17.871 -0.307 1.00 92.75 110 ARG A O 1
ATOM 841 N N . LEU A 1 111 ? 4.214 -15.624 -0.298 1.00 94.12 111 LEU A N 1
ATOM 842 C CA . LEU A 1 111 ? 5.631 -15.326 -0.482 1.00 94.12 111 LEU A CA 1
ATOM 843 C C . LEU A 1 111 ? 6.475 -15.766 0.731 1.00 94.12 111 LEU A C 1
ATOM 845 O O . LEU A 1 111 ? 6.054 -15.590 1.880 1.00 94.12 111 LEU A O 1
ATOM 849 N N . PRO A 1 112 ? 7.675 -16.330 0.520 1.00 92.50 112 PRO A N 1
ATOM 850 C CA . PRO A 1 112 ? 8.587 -16.679 1.608 1.00 92.50 112 PRO A CA 1
ATOM 851 C C . PRO A 1 112 ? 9.215 -15.431 2.253 1.00 92.50 112 PRO A C 1
ATOM 853 O O . PRO A 1 112 ? 9.541 -14.469 1.576 1.00 92.50 112 PRO A O 1
ATOM 856 N N . GLU A 1 113 ? 9.435 -15.458 3.571 1.00 91.31 113 GLU A N 1
ATOM 857 C CA . GLU A 1 113 ? 9.901 -14.273 4.324 1.00 91.31 113 GLU A CA 1
ATOM 858 C C . GLU A 1 113 ? 11.403 -13.994 4.214 1.00 91.31 113 GLU A C 1
ATOM 860 O O . GLU A 1 113 ? 11.835 -12.860 4.364 1.00 91.31 113 GLU A O 1
ATOM 865 N N . ARG A 1 114 ? 12.222 -15.030 4.003 1.00 85.69 114 ARG A N 1
ATOM 866 C CA . ARG A 1 114 ? 13.697 -14.937 4.064 1.00 85.69 114 ARG A CA 1
ATOM 867 C C . ARG A 1 114 ? 14.392 -15.468 2.813 1.00 85.69 114 ARG A C 1
ATOM 869 O O . ARG A 1 114 ? 15.568 -15.818 2.859 1.00 85.69 114 ARG A O 1
ATOM 876 N N . ARG A 1 115 ? 13.65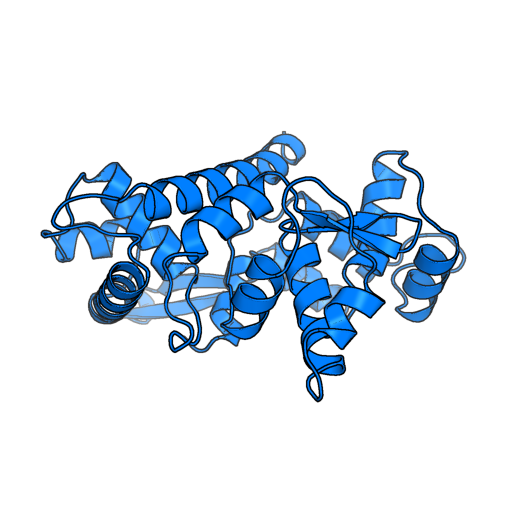0 -15.648 1.723 1.00 89.44 115 ARG A N 1
ATOM 877 C CA . ARG A 1 115 ? 14.163 -16.201 0.465 1.00 89.44 115 ARG A CA 1
ATOM 878 C C . ARG A 1 115 ? 13.526 -15.463 -0.695 1.00 89.44 115 ARG A C 1
ATOM 880 O O . ARG A 1 115 ? 12.391 -15.022 -0.583 1.00 89.44 115 ARG A O 1
ATOM 887 N N . SER A 1 116 ? 14.240 -15.392 -1.806 1.00 92.19 116 SER A N 1
ATOM 888 C CA . SER A 1 116 ? 13.648 -14.996 -3.075 1.00 92.19 116 SER A CA 1
ATOM 889 C C . SER A 1 116 ? 12.886 -16.172 -3.689 1.00 92.19 116 SER A C 1
ATOM 891 O O . SER A 1 116 ? 13.278 -17.333 -3.511 1.00 92.19 116 SER A O 1
ATOM 893 N N . MET A 1 117 ? 11.809 -15.897 -4.416 1.00 93.75 117 MET A N 1
ATOM 894 C CA . MET A 1 117 ? 11.034 -16.894 -5.157 1.00 93.75 117 MET A CA 1
ATOM 895 C C . MET A 1 117 ? 10.910 -16.471 -6.617 1.00 93.75 117 MET A C 1
ATOM 897 O O . MET A 1 117 ? 10.783 -15.291 -6.915 1.00 93.75 117 MET A O 1
ATOM 901 N N . ASP A 1 118 ? 10.965 -17.438 -7.524 1.00 93.12 118 ASP A N 1
ATOM 902 C CA . ASP A 1 118 ? 10.756 -17.182 -8.945 1.00 93.12 118 ASP A CA 1
ATOM 903 C C . ASP A 1 118 ? 9.323 -16.679 -9.189 1.00 93.12 118 ASP A C 1
ATOM 905 O O . ASP A 1 118 ? 8.357 -17.264 -8.682 1.00 93.12 118 ASP A O 1
ATOM 909 N N . ARG A 1 119 ? 9.189 -15.594 -9.959 1.00 92.31 119 ARG A N 1
ATOM 910 C CA . ARG A 1 119 ? 7.901 -14.977 -10.285 1.00 92.31 119 ARG A CA 1
ATOM 911 C C . ARG A 1 119 ? 6.923 -15.967 -10.917 1.00 92.31 119 ARG A C 1
ATOM 913 O O . ARG A 1 119 ? 5.786 -16.079 -10.459 1.00 92.31 119 ARG A O 1
ATOM 920 N N . ALA A 1 120 ? 7.378 -16.769 -11.877 1.00 91.69 120 ALA A N 1
ATOM 921 C CA . ALA A 1 120 ? 6.550 -17.770 -12.538 1.00 91.69 120 ALA A CA 1
ATOM 922 C C . ALA A 1 120 ? 6.109 -18.882 -11.573 1.00 91.69 120 ALA A C 1
ATOM 924 O O . ALA A 1 120 ? 5.011 -19.425 -11.714 1.00 91.69 120 ALA A O 1
ATOM 925 N N . MET A 1 121 ? 6.922 -19.222 -10.564 1.00 93.12 121 MET A N 1
ATOM 926 C CA . MET A 1 121 ? 6.506 -20.170 -9.521 1.00 93.12 121 MET A CA 1
ATOM 927 C C . MET A 1 121 ? 5.383 -19.614 -8.641 1.00 93.12 121 MET A C 1
ATOM 929 O O . MET A 1 121 ? 4.490 -20.373 -8.258 1.00 93.12 121 MET A O 1
ATOM 933 N N . ILE A 1 122 ? 5.406 -18.314 -8.333 1.00 93.69 122 ILE A N 1
ATOM 934 C CA . ILE A 1 122 ? 4.339 -17.658 -7.564 1.00 93.69 122 ILE A CA 1
ATOM 935 C C . ILE A 1 122 ? 3.043 -17.691 -8.367 1.00 93.69 122 ILE A C 1
ATOM 937 O O . ILE A 1 122 ? 2.034 -18.176 -7.860 1.00 93.69 122 ILE A O 1
ATOM 941 N N . VAL A 1 123 ? 3.090 -17.268 -9.630 1.00 94.19 123 VAL A N 1
ATOM 942 C CA . VAL A 1 123 ? 1.936 -17.245 -10.542 1.00 94.19 123 VAL A CA 1
ATOM 943 C C . VAL A 1 123 ? 1.313 -18.636 -10.681 1.00 94.19 123 VAL A C 1
ATOM 945 O O . VAL A 1 123 ? 0.124 -18.816 -10.433 1.00 94.19 123 VAL A O 1
ATOM 948 N N . ARG A 1 124 ? 2.131 -19.669 -10.929 1.00 93.25 124 ARG A N 1
ATOM 949 C CA . ARG A 1 124 ? 1.669 -21.069 -11.021 1.00 93.25 124 ARG A CA 1
ATOM 950 C C . ARG A 1 124 ? 1.065 -21.618 -9.728 1.00 93.25 124 ARG A C 1
ATOM 952 O O . ARG A 1 124 ? 0.398 -22.650 -9.763 1.00 93.25 124 ARG A O 1
ATOM 959 N N . SER A 1 125 ? 1.300 -20.975 -8.583 1.00 93.31 125 SER A N 1
ATOM 960 C CA . SER A 1 125 ? 0.696 -21.386 -7.312 1.00 93.31 125 SER A CA 1
ATOM 961 C C . SER A 1 125 ? -0.774 -20.964 -7.161 1.00 93.31 125 SER A C 1
ATOM 963 O O . SER A 1 125 ? -1.428 -21.414 -6.219 1.00 93.31 125 SER A O 1
ATOM 965 N N . PHE A 1 126 ? -1.291 -20.173 -8.108 1.00 93.81 126 PHE A N 1
ATOM 966 C CA . PHE A 1 126 ? -2.672 -19.702 -8.202 1.00 93.81 126 PHE A CA 1
ATOM 967 C C . PHE A 1 126 ? -3.265 -20.086 -9.573 1.00 93.81 126 PHE A C 1
ATOM 969 O O . PHE A 1 126 ? -3.377 -19.246 -10.465 1.00 93.81 126 PHE A O 1
ATOM 976 N N . PRO A 1 127 ? -3.619 -21.367 -9.779 1.00 91.38 127 PRO A N 1
ATOM 977 C CA . PRO A 1 127 ? -4.085 -21.838 -11.079 1.00 91.38 127 PRO A CA 1
ATOM 978 C C . PRO A 1 127 ? -5.389 -21.144 -11.490 1.00 91.38 127 PRO A C 1
ATOM 980 O O . PRO A 1 127 ? -6.304 -21.034 -10.669 1.00 91.38 127 PRO A O 1
ATOM 983 N N . LYS A 1 128 ? -5.503 -20.783 -12.776 1.00 93.88 128 LYS A N 1
ATOM 984 C CA . LYS A 1 128 ? -6.645 -20.061 -13.381 1.00 93.88 128 LYS A CA 1
ATOM 985 C C . LYS A 1 128 ? -6.773 -18.588 -12.976 1.00 93.88 128 LYS A C 1
ATOM 987 O O . LYS A 1 128 ? -7.831 -18.005 -13.199 1.00 93.88 128 LYS A O 1
ATOM 992 N N . MET A 1 129 ? -5.757 -18.028 -12.327 1.00 94.25 129 MET A N 1
ATOM 993 C CA . MET A 1 129 ? -5.700 -16.617 -11.935 1.00 94.25 129 MET A CA 1
ATOM 994 C C . MET A 1 129 ? -4.343 -16.003 -12.295 1.00 94.25 129 MET A C 1
ATOM 996 O O . MET A 1 129 ? -3.843 -15.118 -11.601 1.00 94.25 129 MET A O 1
ATOM 1000 N N . GLU A 1 130 ? -3.678 -16.551 -13.312 1.00 95.38 130 GLU A N 1
ATOM 1001 C CA . GLU A 1 130 ? -2.290 -16.233 -13.617 1.00 95.38 130 GLU A CA 1
ATOM 1002 C C . GLU A 1 130 ? -2.114 -14.743 -13.948 1.00 95.38 130 GLU A C 1
ATOM 1004 O O . GLU A 1 130 ? -1.212 -14.097 -13.418 1.00 95.38 130 GLU A O 1
ATOM 1009 N N . GLU A 1 131 ? -3.015 -14.180 -14.754 1.00 93.25 131 GLU A N 1
ATOM 1010 C CA . GLU A 1 131 ? -2.991 -12.768 -15.152 1.00 93.25 131 GLU A CA 1
ATOM 1011 C C . GLU A 1 131 ? -3.303 -11.839 -13.968 1.00 93.25 131 GLU A C 1
ATOM 1013 O O . GLU A 1 131 ? -2.615 -10.844 -13.737 1.00 93.25 131 GLU A O 1
ATOM 1018 N N . GLU A 1 132 ? -4.289 -12.186 -13.141 1.00 95.62 132 GLU A N 1
ATOM 1019 C CA . GLU A 1 132 ? -4.650 -11.399 -11.965 1.00 95.62 132 GLU A CA 1
ATOM 1020 C C . GLU A 1 132 ? -3.546 -11.410 -10.904 1.00 95.62 132 GLU A C 1
ATOM 1022 O O . GLU A 1 132 ? -3.364 -10.422 -10.186 1.00 95.62 132 GLU A O 1
ATOM 1027 N N . VAL A 1 133 ? -2.800 -12.511 -10.797 1.00 96.25 133 VAL A N 1
ATOM 1028 C CA . VAL A 1 133 ? -1.656 -12.633 -9.887 1.00 96.25 133 VAL A CA 1
ATOM 1029 C C . VAL A 1 133 ? -0.474 -11.822 -10.394 1.00 96.25 133 VAL A C 1
ATOM 1031 O O . VAL A 1 133 ? 0.169 -11.160 -9.583 1.00 96.25 133 VAL A O 1
ATOM 1034 N N . GLU A 1 134 ? -0.221 -11.798 -11.702 1.00 93.69 134 GLU A N 1
ATOM 1035 C CA . GLU A 1 134 ? 0.774 -10.900 -12.300 1.00 93.69 134 GLU A CA 1
ATOM 1036 C C . GLU A 1 134 ? 0.459 -9.433 -11.970 1.00 93.69 134 GLU A C 1
ATOM 1038 O O . GLU A 1 134 ? 1.304 -8.710 -11.437 1.00 93.69 134 GLU A O 1
ATOM 1043 N N . VAL A 1 135 ? -0.797 -9.016 -12.154 1.00 93.75 135 VAL A N 1
ATOM 1044 C CA . VAL A 1 135 ? -1.255 -7.668 -11.783 1.00 93.75 135 VAL A CA 1
ATOM 1045 C C . VAL A 1 135 ? -1.136 -7.423 -10.273 1.00 93.75 135 VAL A C 1
ATOM 1047 O O . VAL A 1 135 ? -0.786 -6.321 -9.842 1.00 93.75 135 VAL A O 1
ATOM 1050 N N . ALA A 1 136 ? -1.430 -8.421 -9.437 1.00 95.62 136 ALA A N 1
ATOM 1051 C CA . ALA A 1 136 ? -1.298 -8.300 -7.988 1.00 95.62 136 ALA A CA 1
ATOM 1052 C C . ALA A 1 136 ? 0.165 -8.132 -7.556 1.00 95.62 136 ALA A C 1
ATOM 1054 O O . ALA A 1 136 ? 0.435 -7.325 -6.668 1.00 95.62 136 ALA A O 1
ATOM 1055 N N . LEU A 1 137 ? 1.102 -8.847 -8.182 1.00 95.94 137 LEU A N 1
ATOM 1056 C CA . LEU A 1 137 ? 2.536 -8.695 -7.933 1.00 95.94 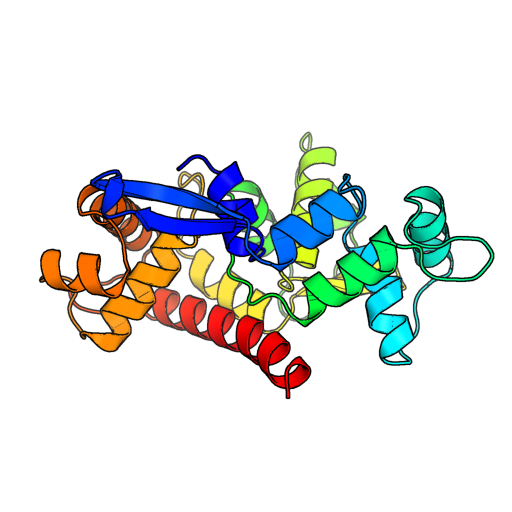137 LEU A CA 1
ATOM 1057 C C . LEU A 1 137 ? 3.008 -7.289 -8.308 1.00 95.94 137 LEU A C 1
ATOM 1059 O O . LEU A 1 137 ? 3.627 -6.624 -7.479 1.00 95.94 137 LEU A O 1
ATOM 1063 N N . ASP A 1 138 ? 2.618 -6.782 -9.477 1.00 92.88 138 ASP A N 1
ATOM 1064 C CA . ASP A 1 138 ? 2.952 -5.413 -9.888 1.00 92.88 138 ASP A CA 1
ATOM 1065 C C . ASP A 1 138 ? 2.403 -4.367 -8.909 1.00 92.88 138 ASP A C 1
ATOM 1067 O O . ASP A 1 138 ? 3.102 -3.424 -8.537 1.00 92.88 138 ASP A O 1
ATOM 1071 N N . LYS A 1 139 ? 1.176 -4.557 -8.413 1.00 92.94 139 LYS A N 1
ATOM 1072 C CA . LYS A 1 139 ? 0.583 -3.675 -7.396 1.00 92.94 139 LYS A CA 1
ATOM 1073 C C . LYS A 1 139 ? 1.255 -3.799 -6.029 1.00 92.94 139 LYS A C 1
ATOM 1075 O O . LYS A 1 139 ? 1.287 -2.825 -5.281 1.00 92.94 139 LYS A O 1
ATOM 1080 N N . LEU A 1 140 ? 1.739 -4.978 -5.645 1.00 95.25 140 LEU A N 1
ATOM 1081 C CA . LEU A 1 140 ? 2.496 -5.156 -4.402 1.00 95.25 140 LEU A CA 1
ATOM 1082 C C . LEU A 1 140 ? 3.865 -4.468 -4.499 1.00 95.25 140 LEU A C 1
ATOM 1084 O O . LEU A 1 140 ? 4.281 -3.814 -3.539 1.00 95.25 140 LEU A O 1
ATOM 1088 N N . GLU A 1 141 ? 4.527 -4.556 -5.656 1.00 92.62 141 GLU A N 1
ATOM 1089 C CA . GLU A 1 141 ? 5.800 -3.880 -5.923 1.00 92.62 141 GLU A CA 1
ATOM 1090 C C . GLU A 1 141 ? 5.614 -2.359 -5.970 1.00 92.62 141 GLU A C 1
ATOM 1092 O O . GLU A 1 141 ? 6.340 -1.622 -5.303 1.00 92.62 141 GLU A O 1
ATOM 1097 N N . SER A 1 142 ? 4.559 -1.864 -6.627 1.00 87.69 142 SER A N 1
ATOM 1098 C CA . SER A 1 142 ? 4.247 -0.428 -6.660 1.00 87.69 142 SER A CA 1
ATOM 1099 C C . SER A 1 142 ? 3.949 0.154 -5.270 1.00 87.69 142 SER A C 1
ATOM 1101 O O . SER A 1 142 ? 4.083 1.358 -5.054 1.00 87.69 142 SER A O 1
ATOM 1103 N N . LYS A 1 143 ? 3.538 -0.681 -4.309 1.00 89.75 143 LYS A N 1
ATOM 1104 C CA . LYS A 1 143 ? 3.317 -0.303 -2.902 1.00 89.75 143 LYS A CA 1
ATOM 1105 C C . LYS A 1 143 ? 4.576 -0.443 -2.041 1.00 89.75 143 LYS A C 1
ATOM 1107 O O . LYS A 1 143 ? 4.524 -0.104 -0.864 1.00 89.75 143 LYS A O 1
ATOM 1112 N N . GLY A 1 144 ? 5.684 -0.932 -2.601 1.00 90.56 144 GLY A N 1
ATOM 1113 C CA . GLY A 1 144 ? 6.943 -1.155 -1.888 1.00 90.56 144 GLY A CA 1
ATOM 1114 C C . GLY A 1 144 ? 6.901 -2.331 -0.911 1.00 90.56 144 GLY A C 1
ATOM 1115 O O . GLY A 1 144 ? 7.684 -2.363 0.035 1.00 90.56 144 GLY A O 1
ATOM 1116 N N . LEU A 1 145 ? 5.970 -3.277 -1.088 1.00 94.88 145 LEU A N 1
ATOM 1117 C CA . LEU A 1 145 ? 5.829 -4.453 -0.214 1.00 94.88 145 LEU A CA 1
ATOM 1118 C C . LEU A 1 145 ? 6.671 -5.640 -0.690 1.00 94.88 145 LEU A C 1
ATOM 1120 O O . LEU A 1 145 ? 7.009 -6.529 0.091 1.00 94.88 145 LEU A O 1
ATOM 1124 N N . ILE A 1 146 ? 6.992 -5.665 -1.976 1.00 95.94 146 ILE A N 1
ATOM 1125 C CA . ILE A 1 146 ? 7.874 -6.650 -2.587 1.00 95.94 146 ILE A CA 1
ATOM 1126 C C . ILE A 1 146 ? 8.823 -5.934 -3.536 1.00 95.94 146 ILE A C 1
ATOM 1128 O O . ILE A 1 146 ? 8.588 -4.784 -3.908 1.00 95.94 146 ILE A O 1
ATOM 1132 N N . GLU A 1 147 ? 9.862 -6.642 -3.936 1.00 93.00 147 GLU A N 1
ATOM 1133 C CA . GLU A 1 147 ? 10.862 -6.165 -4.872 1.00 93.00 147 GLU A CA 1
ATOM 1134 C C . GLU A 1 147 ? 11.148 -7.266 -5.893 1.00 93.00 147 GLU A C 1
ATOM 1136 O O . GLU A 1 147 ? 11.421 -8.411 -5.512 1.00 93.00 147 GLU A O 1
ATOM 1141 N N . THR A 1 148 ? 11.079 -6.928 -7.181 1.00 92.00 148 THR A N 1
ATOM 1142 C CA . THR A 1 148 ? 11.575 -7.795 -8.251 1.00 92.00 148 THR A CA 1
ATOM 1143 C C . THR A 1 148 ? 13.068 -7.524 -8.434 1.00 92.00 148 THR A C 1
ATOM 1145 O O . THR A 1 148 ? 13.480 -6.384 -8.623 1.00 92.00 148 THR A O 1
ATOM 1148 N N . LEU A 1 149 ? 13.895 -8.559 -8.334 1.00 90.50 149 LEU A N 1
ATOM 1149 C CA . LEU A 1 149 ? 15.337 -8.489 -8.551 1.00 90.50 149 LEU A CA 1
ATOM 1150 C C . LEU A 1 149 ? 15.660 -8.520 -10.057 1.00 90.50 149 LEU A C 1
ATOM 1152 O O . LEU A 1 149 ? 14.827 -8.981 -10.844 1.00 90.50 149 LEU A O 1
ATOM 1156 N N . PRO A 1 150 ? 16.869 -8.102 -10.484 1.00 84.00 150 PRO A N 1
ATOM 1157 C CA . PRO A 1 150 ? 17.254 -8.117 -11.900 1.00 84.00 150 PRO A CA 1
ATOM 1158 C C . PRO A 1 150 ? 17.169 -9.496 -12.572 1.00 84.00 150 PRO A C 1
ATOM 1160 O O . PRO A 1 150 ? 16.966 -9.578 -13.777 1.00 84.00 150 PRO A O 1
ATOM 1163 N N . ASP A 1 151 ? 17.290 -10.583 -11.804 1.00 86.00 151 ASP A N 1
ATOM 1164 C CA . ASP A 1 151 ? 17.142 -11.965 -12.281 1.00 86.00 151 ASP A CA 1
ATOM 1165 C C . ASP A 1 151 ? 15.675 -12.451 -12.327 1.00 86.00 151 ASP A C 1
ATOM 1167 O O . ASP A 1 151 ? 15.412 -13.635 -12.540 1.00 86.00 151 ASP A O 1
ATOM 1171 N N . GLY A 1 152 ? 14.710 -11.554 -12.098 1.00 86.25 152 GLY A N 1
ATOM 1172 C CA . GLY A 1 152 ? 13.273 -11.831 -12.130 1.00 86.25 152 GLY A CA 1
ATOM 1173 C C . GLY A 1 152 ? 12.720 -12.495 -10.866 1.00 86.25 152 GLY A C 1
ATOM 1174 O O . GLY A 1 152 ? 11.530 -12.821 -10.807 1.00 86.25 152 GLY A O 1
ATOM 1175 N N . ARG A 1 153 ? 13.546 -12.713 -9.836 1.00 92.88 153 ARG A N 1
ATOM 1176 C CA . ARG A 1 153 ? 13.086 -13.281 -8.564 1.00 92.88 153 ARG A CA 1
ATOM 1177 C C . ARG A 1 153 ? 12.465 -12.206 -7.681 1.00 92.88 153 ARG A C 1
ATOM 1179 O O . ARG A 1 153 ? 12.893 -11.063 -7.676 1.00 92.88 153 ARG A O 1
ATOM 1186 N N . ILE A 1 154 ? 11.489 -12.595 -6.874 1.00 95.38 154 ILE A N 1
ATOM 1187 C CA . ILE A 1 154 ? 10.753 -11.701 -5.981 1.00 95.38 154 ILE A CA 1
ATOM 1188 C C . ILE A 1 154 ? 11.206 -11.911 -4.540 1.00 95.38 154 ILE A C 1
ATOM 1190 O O . ILE A 1 154 ? 11.278 -13.052 -4.070 1.00 95.38 154 ILE A O 1
ATOM 1194 N N . VAL A 1 155 ? 11.467 -10.815 -3.828 1.00 96.19 155 VAL A N 1
ATOM 1195 C CA . VAL A 1 155 ? 11.721 -10.780 -2.379 1.00 96.19 155 VAL A CA 1
ATOM 1196 C C . VAL A 1 155 ? 10.695 -9.896 -1.671 1.00 96.19 155 VAL A C 1
ATOM 1198 O O . VAL A 1 155 ? 10.153 -8.963 -2.258 1.00 96.19 155 VAL A O 1
ATOM 1201 N N . ILE A 1 156 ? 10.402 -10.194 -0.403 1.00 96.94 156 ILE A N 1
ATOM 1202 C CA . ILE A 1 156 ? 9.549 -9.340 0.436 1.00 96.94 156 ILE A CA 1
ATOM 1203 C C . ILE A 1 156 ? 10.424 -8.261 1.082 1.00 96.94 156 ILE A C 1
ATOM 1205 O O . ILE A 1 156 ? 11.475 -8.576 1.640 1.00 96.94 156 ILE A O 1
ATOM 1209 N N . THR A 1 157 ? 9.978 -7.007 1.038 1.00 95.19 157 THR A N 1
ATOM 1210 C CA . THR A 1 157 ? 10.658 -5.885 1.703 1.00 95.19 157 THR A CA 1
ATOM 1211 C C . THR A 1 157 ? 10.388 -5.887 3.213 1.00 95.19 157 THR A C 1
ATOM 1213 O O . THR A 1 157 ? 9.489 -6.574 3.700 1.00 95.19 157 THR A O 1
ATOM 1216 N N . GLU A 1 158 ? 11.113 -5.083 3.993 1.00 95.00 158 GLU A N 1
ATOM 1217 C CA . GLU A 1 158 ? 10.840 -4.953 5.433 1.00 95.00 158 GLU A CA 1
ATOM 1218 C C . GLU A 1 158 ? 9.396 -4.482 5.736 1.00 95.00 158 GLU A C 1
ATOM 1220 O O . GLU A 1 158 ? 8.714 -5.150 6.524 1.00 95.00 158 GLU A O 1
ATOM 1225 N N . PRO A 1 159 ? 8.850 -3.434 5.078 1.00 95.06 159 PRO A N 1
ATOM 1226 C CA . PRO A 1 159 ? 7.429 -3.112 5.198 1.00 95.06 159 PRO A CA 1
ATOM 1227 C C . PRO A 1 159 ? 6.521 -4.271 4.777 1.00 95.06 159 PRO A C 1
ATOM 1229 O O . PRO A 1 159 ? 5.520 -4.543 5.439 1.00 95.06 159 PRO A O 1
ATOM 1232 N N . GLY A 1 160 ? 6.881 -4.993 3.712 1.00 96.38 160 GLY A N 1
ATOM 1233 C CA . GLY A 1 160 ? 6.150 -6.168 3.246 1.00 96.38 160 GLY A CA 1
ATOM 1234 C C . GLY A 1 160 ? 6.036 -7.273 4.292 1.00 96.38 160 GLY A C 1
ATOM 1235 O O . GLY A 1 160 ? 4.965 -7.859 4.440 1.00 96.38 160 GLY A O 1
ATOM 1236 N N . LEU A 1 161 ? 7.097 -7.529 5.062 1.00 97.19 161 LEU A N 1
ATOM 1237 C CA . LEU A 1 161 ? 7.098 -8.518 6.144 1.00 97.19 161 LEU A CA 1
ATOM 1238 C C . LEU A 1 161 ? 6.159 -8.117 7.283 1.00 97.19 161 LEU A C 1
ATOM 1240 O O . LEU A 1 161 ? 5.405 -8.949 7.790 1.00 97.19 161 LEU A O 1
ATOM 1244 N N . LEU A 1 162 ? 6.165 -6.838 7.659 1.00 97.06 162 LEU A N 1
ATOM 1245 C CA . LEU A 1 162 ? 5.274 -6.305 8.689 1.00 97.06 162 LEU A CA 1
ATOM 1246 C C . LEU A 1 162 ? 3.808 -6.353 8.248 1.00 97.06 162 LEU A C 1
ATOM 1248 O O . LEU A 1 162 ? 2.954 -6.809 9.011 1.00 97.06 162 LEU A O 1
ATOM 1252 N N . VAL A 1 163 ? 3.521 -5.958 7.003 1.00 96.94 163 VAL A N 1
ATOM 1253 C CA . VAL A 1 163 ? 2.174 -6.072 6.429 1.00 96.94 163 VAL A CA 1
ATOM 1254 C C . VAL A 1 163 ? 1.751 -7.531 6.363 1.00 96.94 163 VAL A C 1
ATOM 1256 O O . VAL A 1 163 ? 0.651 -7.851 6.806 1.00 96.94 163 VAL A O 1
ATOM 1259 N N . LYS A 1 164 ? 2.616 -8.429 5.877 1.00 96.88 164 LYS A N 1
ATOM 1260 C CA . LYS A 1 164 ? 2.348 -9.869 5.839 1.00 96.88 164 LYS A CA 1
ATOM 1261 C C . LYS A 1 164 ? 1.970 -10.385 7.226 1.00 96.88 164 LYS A C 1
ATOM 1263 O O . LYS A 1 164 ? 0.923 -11.012 7.362 1.00 96.88 164 LYS A O 1
ATOM 1268 N N . SER A 1 165 ? 2.778 -10.077 8.241 1.00 95.56 165 SER A N 1
ATOM 1269 C CA . SER A 1 165 ? 2.524 -10.451 9.636 1.00 95.56 165 SER A CA 1
ATOM 1270 C C . SER A 1 165 ? 1.163 -9.945 10.122 1.00 95.56 165 SER A C 1
ATOM 1272 O O . SER A 1 165 ? 0.363 -10.724 10.641 1.00 95.56 165 SER A O 1
ATOM 1274 N N . ALA A 1 166 ? 0.840 -8.676 9.852 1.00 95.56 166 ALA A N 1
ATOM 1275 C CA . ALA A 1 166 ? -0.443 -8.090 10.221 1.00 95.56 166 ALA A CA 1
ATOM 1276 C C . ALA A 1 166 ? -1.633 -8.795 9.549 1.00 95.56 166 ALA A C 1
ATOM 1278 O O . ALA A 1 166 ? -2.639 -9.082 10.195 1.00 95.56 166 ALA A O 1
ATOM 1279 N N . ILE A 1 167 ? -1.544 -9.097 8.251 1.00 95.44 167 ILE A N 1
ATOM 1280 C CA . ILE A 1 167 ? -2.671 -9.665 7.501 1.00 95.44 167 ILE A CA 1
ATOM 1281 C C . ILE A 1 167 ? -2.839 -11.176 7.686 1.00 95.44 167 ILE A C 1
ATOM 1283 O O . ILE A 1 167 ? -3.864 -11.702 7.255 1.00 95.44 167 ILE A O 1
ATOM 1287 N N . LEU A 1 168 ? -1.891 -11.904 8.293 1.00 92.31 168 LEU A N 1
ATOM 1288 C CA . LEU A 1 168 ? -2.011 -13.358 8.499 1.00 92.31 168 LEU A CA 1
ATOM 1289 C C . LEU A 1 168 ? -3.295 -13.729 9.250 1.00 92.31 168 LEU A C 1
ATOM 1291 O O . LEU A 1 168 ? -3.966 -14.687 8.867 1.00 92.31 168 LEU A O 1
ATOM 1295 N N . ALA A 1 169 ? -3.673 -12.925 10.245 1.00 84.38 169 ALA A N 1
ATOM 1296 C CA . ALA A 1 169 ? -4.898 -13.094 11.019 1.00 84.38 169 ALA A CA 1
ATOM 1297 C C . ALA A 1 169 ? -6.179 -12.672 10.272 1.00 84.38 169 ALA A C 1
ATOM 1299 O O . ALA A 1 169 ? -7.280 -13.012 10.711 1.00 84.38 169 ALA A O 1
ATOM 1300 N N . ALA A 1 170 ? -6.054 -11.949 9.152 1.00 89.00 170 ALA A N 1
ATOM 1301 C CA . ALA A 1 170 ? -7.194 -11.499 8.365 1.00 89.00 170 ALA A CA 1
ATOM 1302 C C . ALA A 1 170 ? -7.847 -12.680 7.615 1.00 89.00 170 ALA A C 1
ATOM 1304 O O . ALA A 1 170 ? -7.150 -13.372 6.855 1.00 89.00 170 ALA A O 1
ATOM 1305 N N . PRO A 1 171 ? -9.166 -12.909 7.782 1.00 86.25 171 PRO A N 1
ATOM 1306 C CA . PRO A 1 171 ? -9.890 -13.964 7.077 1.00 86.25 171 PRO A CA 1
ATOM 1307 C C . PRO A 1 171 ? -9.844 -13.781 5.555 1.00 86.25 171 PRO A C 1
ATOM 1309 O O . PRO A 1 171 ? -9.889 -12.658 5.056 1.00 86.25 171 PRO A O 1
ATOM 1312 N N . SER A 1 172 ? -9.841 -14.882 4.800 1.00 79.94 172 SER A N 1
ATOM 1313 C CA . SER A 1 172 ? -9.865 -14.855 3.325 1.00 79.94 172 SER A CA 1
ATOM 1314 C C . SER A 1 172 ? -11.131 -14.213 2.737 1.00 79.94 172 SER A C 1
ATOM 1316 O O . SER A 1 172 ? -11.089 -13.693 1.624 1.00 79.94 172 SER A O 1
ATOM 1318 N N . GLY A 1 173 ? -12.238 -14.214 3.490 1.00 83.38 173 GLY A N 1
ATOM 1319 C CA . GLY A 1 173 ? -13.518 -13.622 3.085 1.00 83.38 173 GLY A CA 1
ATOM 1320 C C . GLY A 1 173 ? -13.575 -12.091 3.130 1.00 83.38 173 GLY A C 1
ATOM 1321 O O . GLY A 1 173 ? -14.554 -11.515 2.663 1.00 83.38 173 GLY A O 1
ATOM 1322 N N . VAL A 1 174 ? -12.556 -11.412 3.670 1.00 89.38 174 VAL A N 1
ATOM 1323 C CA . VAL A 1 174 ? -12.500 -9.943 3.663 1.00 89.38 174 VAL A CA 1
ATOM 1324 C C . VAL A 1 174 ? -11.983 -9.470 2.305 1.00 89.38 174 VAL A C 1
ATOM 1326 O O . VAL A 1 174 ? -10.834 -9.722 1.949 1.00 89.38 174 VAL A O 1
ATOM 1329 N N . ALA A 1 175 ? -12.826 -8.767 1.545 1.00 88.44 175 ALA A N 1
ATOM 1330 C CA . ALA A 1 175 ? -12.500 -8.327 0.187 1.00 88.44 175 ALA A CA 1
ATOM 1331 C C . ALA A 1 175 ? -11.317 -7.343 0.135 1.00 88.44 175 ALA A C 1
ATOM 1333 O O . ALA A 1 175 ? -10.499 -7.414 -0.781 1.00 88.44 175 ALA A O 1
ATOM 1334 N N . THR A 1 176 ? -11.217 -6.444 1.117 1.00 92.38 176 THR A N 1
ATOM 1335 C CA . THR A 1 176 ? -10.155 -5.432 1.220 1.00 92.38 176 THR A CA 1
ATOM 1336 C C . THR A 1 176 ? -9.665 -5.326 2.665 1.00 92.38 176 THR A C 1
ATOM 1338 O O . THR A 1 176 ? -10.154 -4.474 3.411 1.00 92.38 176 THR A O 1
ATOM 1341 N N . PRO A 1 177 ? -8.751 -6.212 3.108 1.00 94.06 177 PRO A N 1
ATOM 1342 C CA . PRO A 1 177 ? -8.301 -6.239 4.499 1.00 94.06 177 PRO A CA 1
ATOM 1343 C C . PRO A 1 177 ? -7.563 -4.971 4.925 1.00 94.06 177 PRO A C 1
ATOM 1345 O O . PRO A 1 177 ? -7.548 -4.662 6.108 1.00 94.06 177 PRO A O 1
ATOM 1348 N N . VAL A 1 178 ? -6.977 -4.218 3.989 1.00 95.31 178 VAL A N 1
ATOM 1349 C CA . VAL A 1 178 ? -6.315 -2.948 4.299 1.00 95.31 178 VAL A CA 1
ATOM 1350 C C . VAL A 1 178 ? -6.814 -1.861 3.361 1.00 95.31 178 VAL A C 1
ATOM 1352 O O . VAL A 1 178 ? -6.810 -2.042 2.144 1.00 95.31 178 VAL A O 1
ATOM 1355 N N . THR A 1 179 ? -7.213 -0.727 3.929 1.00 94.69 179 THR A N 1
ATOM 1356 C CA . THR A 1 179 ? -7.608 0.491 3.212 1.00 94.69 179 THR A CA 1
ATOM 1357 C C . THR A 1 179 ? -7.035 1.721 3.926 1.00 94.69 179 THR A C 1
ATOM 1359 O O . THR A 1 179 ? -6.733 1.643 5.123 1.00 94.69 179 THR A O 1
ATOM 1362 N N . PRO A 1 180 ? -6.936 2.881 3.249 1.00 93.06 180 PRO A N 1
ATOM 1363 C CA . PRO A 1 180 ? -6.535 4.130 3.894 1.00 93.06 180 PRO A CA 1
ATOM 1364 C C . PRO A 1 180 ? -7.387 4.492 5.116 1.00 93.06 180 PRO A C 1
ATOM 1366 O O . PRO A 1 180 ? -6.857 4.998 6.101 1.00 93.06 180 PRO A O 1
ATOM 1369 N N . TRP A 1 181 ? -8.684 4.177 5.092 1.00 94.25 181 TRP A N 1
ATOM 1370 C CA . TRP A 1 181 ? -9.583 4.374 6.230 1.00 94.25 181 TRP A CA 1
ATOM 1371 C C . TRP A 1 181 ? -9.207 3.539 7.445 1.00 94.25 181 TRP A C 1
ATOM 1373 O O . TRP A 1 181 ? -9.183 4.059 8.557 1.00 94.25 181 TRP A O 1
ATOM 1383 N N . ILE A 1 182 ? -8.885 2.257 7.239 1.00 95.81 182 ILE A N 1
ATOM 1384 C CA . ILE A 1 182 ? -8.412 1.389 8.321 1.00 95.81 182 ILE A CA 1
ATOM 1385 C C . ILE A 1 182 ? -7.134 1.982 8.905 1.00 95.81 182 ILE A C 1
ATOM 1387 O O . ILE A 1 182 ? -7.034 2.113 10.116 1.00 95.81 182 ILE A O 1
ATOM 1391 N N . VAL A 1 183 ? -6.191 2.414 8.067 1.00 95.44 183 VAL A N 1
ATOM 1392 C CA . VAL A 1 183 ? -4.940 3.020 8.544 1.00 95.44 183 VAL A CA 1
ATOM 1393 C C . VAL A 1 183 ? -5.204 4.282 9.373 1.00 95.44 183 VAL A C 1
ATOM 1395 O O . VAL A 1 183 ? -4.718 4.360 10.498 1.00 95.44 183 VAL A O 1
ATOM 1398 N N . ARG A 1 184 ? -6.037 5.213 8.885 1.00 95.00 184 ARG A N 1
ATOM 1399 C CA . ARG A 1 184 ? -6.418 6.431 9.627 1.00 95.00 184 ARG A CA 1
ATOM 1400 C C . ARG A 1 184 ? -7.119 6.114 10.953 1.00 95.00 184 ARG A C 1
ATOM 1402 O O . ARG A 1 184 ? -6.846 6.755 11.965 1.00 95.00 184 ARG A O 1
ATOM 1409 N N . LEU A 1 185 ? -7.983 5.097 10.976 1.00 96.81 185 LEU A N 1
ATOM 1410 C CA . LEU A 1 185 ? -8.605 4.594 12.204 1.00 96.81 185 LEU A CA 1
ATOM 1411 C C . LEU A 1 185 ? -7.557 4.062 13.192 1.00 96.81 185 LEU A C 1
ATOM 1413 O O . LEU A 1 185 ? -7.617 4.396 14.372 1.00 96.81 185 LEU A O 1
ATOM 1417 N N . LEU A 1 186 ? -6.606 3.238 12.743 1.00 96.88 186 LEU A N 1
ATOM 1418 C CA . LEU A 1 186 ? -5.575 2.684 13.625 1.00 96.88 186 LEU A CA 1
ATOM 1419 C C . LEU A 1 186 ? -4.676 3.792 14.198 1.00 96.88 186 LEU A C 1
ATOM 1421 O O . LEU A 1 186 ? -4.373 3.762 15.389 1.00 96.88 186 LEU A O 1
ATOM 1425 N N . GLU A 1 187 ? -4.307 4.790 13.390 1.00 96.00 187 GLU A N 1
ATOM 1426 C CA . GLU A 1 187 ? -3.566 5.979 13.838 1.00 96.00 187 GLU A CA 1
ATOM 1427 C C . GLU A 1 187 ? -4.348 6.763 14.904 1.00 96.00 187 GLU A C 1
ATOM 1429 O O . GLU A 1 187 ? -3.794 7.129 15.944 1.00 96.00 187 GLU A O 1
ATOM 1434 N N . ALA A 1 188 ? -5.652 6.967 14.689 1.00 96.81 188 ALA A N 1
ATOM 1435 C CA . ALA A 1 188 ? -6.526 7.633 15.648 1.00 96.81 188 ALA A CA 1
ATOM 1436 C C . ALA A 1 188 ? -6.631 6.865 16.975 1.00 96.81 188 ALA A C 1
ATOM 1438 O O . ALA A 1 188 ? -6.545 7.470 18.044 1.00 96.81 188 ALA A O 1
ATOM 1439 N N . VAL A 1 189 ? -6.757 5.534 16.928 1.00 96.56 189 VAL A N 1
ATOM 1440 C CA . VAL A 1 189 ? -6.770 4.682 18.129 1.00 96.56 189 VAL A CA 1
ATOM 1441 C C . VAL A 1 189 ? -5.425 4.731 18.855 1.00 96.56 189 VAL A C 1
ATOM 1443 O O . VAL A 1 189 ? -5.402 4.819 20.082 1.00 96.56 189 VAL A O 1
ATOM 1446 N N . GLU A 1 190 ? -4.302 4.702 18.135 1.00 95.50 190 GLU A N 1
ATOM 1447 C CA . GLU A 1 190 ? -2.967 4.794 18.741 1.00 95.50 190 GLU A CA 1
ATOM 1448 C C . GLU A 1 190 ? -2.763 6.136 19.452 1.00 95.50 190 GLU A C 1
ATOM 1450 O O . GLU A 1 190 ? -2.195 6.179 20.545 1.00 95.50 190 GLU A O 1
ATOM 1455 N N . LYS A 1 191 ? -3.275 7.226 18.872 1.00 95.31 191 LYS A N 1
ATOM 1456 C CA . LYS A 1 191 ? -3.174 8.569 19.445 1.00 95.31 191 LYS A CA 1
ATOM 1457 C C . LYS A 1 191 ? -4.123 8.792 20.622 1.00 95.31 191 LYS A C 1
ATOM 1459 O O . LYS A 1 191 ? -3.694 9.293 21.658 1.00 95.31 191 LYS A O 1
ATOM 1464 N N . LEU A 1 192 ? -5.400 8.437 20.475 1.00 94.31 192 LEU A N 1
ATOM 1465 C CA . LEU A 1 192 ? -6.432 8.673 21.493 1.00 94.31 192 LEU A CA 1
ATOM 1466 C C . LEU A 1 192 ? -6.477 7.585 22.572 1.00 94.31 192 LEU A C 1
ATOM 1468 O O . LEU A 1 192 ? -7.114 7.777 23.604 1.00 94.31 192 LEU A O 1
ATOM 1472 N N . ARG A 1 193 ? -5.810 6.445 22.346 1.00 91.56 193 ARG A N 1
ATOM 1473 C CA . ARG A 1 193 ? -5.753 5.294 23.264 1.00 91.56 193 ARG A CA 1
ATOM 1474 C C . ARG A 1 193 ? -7.136 4.747 23.646 1.00 91.56 193 ARG A C 1
ATOM 1476 O O . ARG A 1 193 ? -7.322 4.242 24.749 1.00 91.56 193 ARG A O 1
ATOM 1483 N N . THR A 1 194 ? -8.103 4.828 22.732 1.00 91.19 194 THR A N 1
ATOM 1484 C CA . THR A 1 194 ? -9.473 4.329 22.923 1.00 91.19 194 THR A CA 1
ATOM 1485 C C . THR A 1 194 ? -10.062 3.807 21.617 1.00 91.19 194 THR A C 1
ATOM 1487 O O . THR A 1 194 ? -9.705 4.268 20.536 1.00 91.19 194 THR A O 1
ATOM 1490 N N . THR A 1 195 ? -10.987 2.854 21.719 1.00 90.06 195 THR A N 1
ATOM 1491 C CA . THR A 1 195 ? -11.832 2.374 20.610 1.00 90.06 195 THR A CA 1
ATOM 1492 C C . THR A 1 195 ? -13.324 2.642 20.846 1.00 90.06 195 THR A C 1
ATOM 1494 O O . THR A 1 195 ? -14.154 2.193 20.057 1.00 90.06 195 THR A O 1
ATOM 1497 N N . GLU A 1 196 ? -13.676 3.293 21.959 1.00 89.69 196 GLU A N 1
ATOM 1498 C CA . GLU A 1 196 ? -15.065 3.481 22.406 1.00 89.69 196 GLU A CA 1
ATOM 1499 C C . GLU A 1 196 ? -15.611 4.870 22.058 1.00 89.69 196 GLU A C 1
ATOM 1501 O O . GLU A 1 196 ? -16.794 5.003 21.746 1.00 89.69 196 GLU A O 1
ATOM 1506 N N . ASP A 1 197 ? -14.755 5.897 22.049 1.00 93.25 197 ASP A N 1
ATOM 1507 C CA . ASP A 1 197 ? -15.152 7.258 21.677 1.00 93.25 197 ASP A CA 1
ATOM 1508 C C . ASP A 1 197 ? -15.198 7.414 20.150 1.00 93.25 197 ASP A C 1
ATOM 1510 O O . ASP A 1 197 ? -14.282 7.924 19.503 1.00 93.25 197 ASP A O 1
ATOM 1514 N N . VAL A 1 198 ? -16.291 6.924 19.565 1.00 93.25 198 VAL A N 1
ATOM 1515 C CA . VAL A 1 198 ? -16.539 6.933 18.116 1.00 93.25 198 VAL A CA 1
ATOM 1516 C C . VAL A 1 198 ? -16.496 8.356 17.546 1.00 93.25 198 VAL A C 1
ATOM 1518 O O . VAL A 1 198 ? -16.002 8.553 16.438 1.00 93.25 198 VAL A O 1
ATOM 1521 N N . ALA A 1 199 ? -16.975 9.358 18.287 1.00 92.94 199 ALA A N 1
ATOM 1522 C CA . ALA A 1 199 ? -16.998 10.740 17.815 1.00 92.94 199 ALA A CA 1
ATOM 1523 C C . ALA A 1 199 ? -15.586 11.342 17.765 1.00 92.94 199 ALA A C 1
ATOM 1525 O O . ALA A 1 199 ? -15.216 11.961 16.762 1.00 92.94 199 ALA A O 1
ATOM 1526 N N . ALA A 1 200 ? -14.777 11.125 18.807 1.00 94.12 200 ALA A N 1
ATOM 1527 C CA . ALA A 1 200 ? -13.385 11.562 18.812 1.00 94.12 200 ALA A CA 1
ATOM 1528 C C . ALA A 1 200 ? -12.556 10.827 17.749 1.00 94.12 200 ALA A C 1
ATOM 1530 O O . ALA A 1 200 ? -11.782 11.464 17.033 1.00 94.12 200 ALA A O 1
ATOM 1531 N N . LEU A 1 201 ? -12.765 9.517 17.584 1.00 95.69 201 LEU A N 1
ATOM 1532 C CA . LEU A 1 201 ? -12.097 8.717 16.555 1.00 95.69 201 LEU A CA 1
ATOM 1533 C C . LEU A 1 201 ? -12.452 9.174 15.142 1.00 95.69 201 LEU A C 1
ATOM 1535 O O . LEU A 1 201 ? -11.557 9.292 14.312 1.00 95.69 201 LEU A O 1
ATOM 1539 N N . ALA A 1 202 ? -13.724 9.469 14.867 1.00 93.75 202 ALA A N 1
ATOM 1540 C CA . ALA A 1 202 ? -14.168 9.958 13.561 1.00 93.75 202 ALA A CA 1
ATOM 1541 C C . ALA A 1 202 ? -13.480 11.281 13.217 1.00 93.75 202 ALA A C 1
ATOM 1543 O O . ALA A 1 202 ? -12.941 11.453 12.123 1.00 93.75 202 ALA A O 1
ATOM 1544 N N . LYS A 1 203 ? -13.430 12.193 14.195 1.00 92.75 203 LYS A N 1
ATOM 1545 C CA . LYS A 1 203 ? -12.759 13.485 14.050 1.00 92.75 203 LYS A CA 1
ATOM 1546 C C . LYS A 1 203 ? -11.258 13.325 13.808 1.00 92.75 203 LYS A C 1
ATOM 1548 O O . LYS A 1 203 ? -10.721 13.974 12.916 1.00 92.75 203 LYS A O 1
ATOM 1553 N N . GLU A 1 204 ? -10.590 12.474 14.582 1.00 94.56 204 GLU A N 1
ATOM 1554 C CA . GLU A 1 204 ? -9.146 12.256 14.466 1.00 94.56 204 GLU A CA 1
ATOM 1555 C C . GLU A 1 204 ? -8.774 11.536 13.161 1.00 94.56 204 GLU A C 1
ATOM 1557 O O . GLU A 1 204 ? -7.876 11.983 12.452 1.00 94.56 204 GLU A O 1
ATOM 1562 N N . ALA A 1 205 ? -9.512 10.489 12.784 1.00 92.81 205 ALA A N 1
ATOM 1563 C CA . ALA A 1 205 ? -9.319 9.754 11.531 1.00 92.81 205 ALA A CA 1
ATOM 1564 C C . ALA A 1 205 ? -9.793 10.534 10.289 1.00 92.81 205 ALA A C 1
ATOM 1566 O O . ALA A 1 205 ? -9.542 10.111 9.157 1.00 92.81 205 ALA A O 1
ATOM 1567 N N . ARG A 1 206 ? -10.482 11.670 10.482 1.00 90.81 206 ARG A N 1
ATOM 1568 C CA . ARG A 1 206 ? -11.121 12.470 9.422 1.00 90.81 206 ARG A CA 1
ATOM 1569 C C . ARG A 1 206 ? -12.056 11.626 8.558 1.00 90.81 206 ARG A C 1
ATOM 1571 O O . ARG A 1 206 ? -11.994 11.661 7.332 1.00 90.81 206 ARG A O 1
ATOM 1578 N N . LEU A 1 207 ? -12.883 10.833 9.222 1.00 90.06 207 LEU A N 1
ATOM 1579 C CA . LEU A 1 207 ? -13.900 9.986 8.615 1.00 90.06 207 LEU A CA 1
ATOM 1580 C C . LEU A 1 207 ? -15.263 10.450 9.110 1.00 90.06 207 LEU A C 1
ATOM 1582 O O . LEU A 1 207 ? -15.404 10.881 10.256 1.00 90.06 207 LEU A O 1
ATOM 1586 N N . SER A 1 208 ? -16.287 10.337 8.275 1.00 89.69 208 SER A N 1
ATOM 1587 C CA . SER A 1 208 ? -17.653 10.411 8.782 1.00 89.69 208 SER A CA 1
ATOM 1588 C C . SER A 1 208 ? -17.957 9.196 9.669 1.00 89.69 208 SER A C 1
ATOM 1590 O O . SER A 1 208 ? -17.243 8.190 9.673 1.00 89.69 208 SER A O 1
ATOM 1592 N N . LEU A 1 209 ? -19.028 9.286 10.458 1.00 90.62 209 LEU A N 1
ATOM 1593 C CA . LEU A 1 209 ? -19.373 8.235 11.418 1.00 90.62 209 LEU A CA 1
ATOM 1594 C C . LEU A 1 209 ? -19.640 6.884 10.750 1.00 90.62 209 LEU A C 1
ATOM 1596 O O . LEU A 1 209 ? -19.328 5.854 11.342 1.00 90.62 209 LEU A O 1
ATOM 1600 N N . ASP A 1 210 ? -20.212 6.871 9.549 1.00 91.00 210 ASP A N 1
ATOM 1601 C CA . ASP A 1 210 ? -20.523 5.623 8.851 1.00 91.00 210 ASP A CA 1
ATOM 1602 C C . ASP A 1 210 ? -19.261 4.991 8.255 1.00 91.00 210 ASP A C 1
ATOM 1604 O O . ASP A 1 210 ? -19.018 3.802 8.446 1.00 91.00 210 ASP A O 1
ATOM 1608 N N . GLU A 1 211 ? -18.379 5.806 7.680 1.00 91.81 211 GLU A N 1
ATOM 1609 C CA . GLU A 1 211 ? -17.072 5.373 7.172 1.00 91.81 211 GLU A CA 1
ATOM 1610 C C . GLU A 1 211 ? -16.193 4.806 8.298 1.00 91.81 211 GLU A C 1
ATOM 1612 O O . GLU A 1 211 ? -15.538 3.772 8.143 1.00 91.81 211 GLU A O 1
ATOM 1617 N N . LEU A 1 212 ? -16.228 5.440 9.477 1.00 94.25 212 LEU A N 1
ATOM 1618 C CA . LEU A 1 212 ? -15.543 4.947 10.667 1.00 94.25 212 LEU A CA 1
ATOM 1619 C C . LEU A 1 212 ? -16.124 3.610 11.152 1.00 94.25 212 LEU A C 1
ATOM 1621 O O . LEU A 1 212 ? -15.359 2.721 11.527 1.00 94.25 212 LEU A O 1
ATOM 1625 N N . LYS A 1 213 ? -17.455 3.447 11.173 1.00 94.19 213 LYS A N 1
ATOM 1626 C CA . LYS A 1 213 ? -18.094 2.181 11.578 1.00 94.19 213 LYS A CA 1
ATOM 1627 C C . LYS A 1 213 ? -17.685 1.041 10.651 1.00 94.19 213 LYS A C 1
ATOM 1629 O O . LYS A 1 213 ? -17.319 -0.022 11.150 1.00 94.19 213 LYS A O 1
ATOM 1634 N N . ASP A 1 214 ? -17.688 1.272 9.342 1.00 93.25 214 ASP A N 1
ATOM 1635 C CA . ASP A 1 214 ? -17.250 0.280 8.359 1.00 93.25 214 ASP A CA 1
ATOM 1636 C C . ASP A 1 214 ? -15.781 -0.101 8.584 1.00 93.25 214 ASP A C 1
ATOM 1638 O O . ASP A 1 214 ? -15.441 -1.286 8.681 1.00 93.25 214 ASP A O 1
ATOM 1642 N N . ALA A 1 215 ? -14.909 0.897 8.773 1.00 95.06 215 ALA A N 1
ATOM 1643 C CA . ALA A 1 215 ? -13.502 0.668 9.088 1.00 95.06 215 ALA A CA 1
ATOM 1644 C C . ALA A 1 215 ? -13.318 -0.114 10.404 1.00 95.06 215 ALA A C 1
ATOM 1646 O O . ALA A 1 215 ? -12.503 -1.035 10.454 1.00 95.06 215 ALA A O 1
ATOM 1647 N N . LEU A 1 216 ? -14.095 0.189 11.453 1.00 95.56 216 LEU A N 1
ATOM 1648 C CA . LEU A 1 216 ? -14.072 -0.522 12.739 1.00 95.56 216 LEU A CA 1
ATOM 1649 C C . LEU A 1 216 ? -14.473 -1.991 12.591 1.00 95.56 216 LEU A C 1
ATOM 1651 O O . LEU A 1 216 ? -13.841 -2.861 13.198 1.00 95.56 216 LEU A O 1
ATOM 1655 N N . VAL A 1 217 ? -15.512 -2.278 11.802 1.00 94.50 217 VAL A N 1
ATOM 1656 C CA . VAL A 1 217 ? -15.969 -3.650 11.540 1.00 94.50 217 VAL A CA 1
ATOM 1657 C C . VAL A 1 217 ? -14.859 -4.446 10.860 1.00 94.50 217 VAL A C 1
ATOM 1659 O O . VAL A 1 217 ? -14.477 -5.505 11.364 1.00 94.50 217 VAL A O 1
ATOM 1662 N N . ILE A 1 218 ? -14.289 -3.919 9.775 1.00 95.06 218 ILE A N 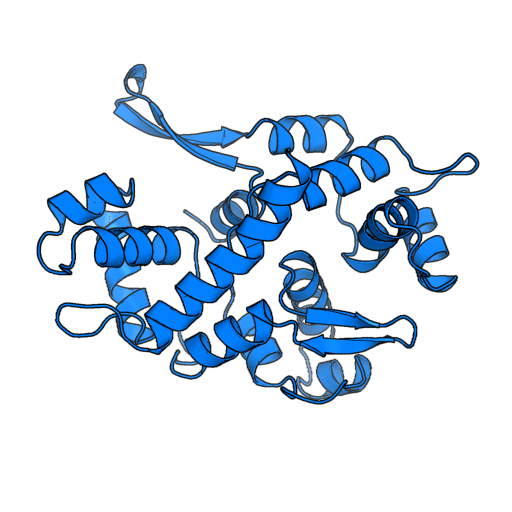1
ATOM 1663 C CA . ILE A 1 218 ? -13.243 -4.618 9.018 1.00 95.06 218 ILE A CA 1
ATOM 1664 C C . ILE A 1 218 ? -11.964 -4.757 9.854 1.00 95.06 218 ILE A C 1
ATOM 1666 O O . ILE A 1 218 ? -11.380 -5.840 9.906 1.00 95.06 218 ILE A O 1
ATOM 1670 N N . ALA A 1 219 ? -11.551 -3.709 10.573 1.00 96.19 219 ALA A N 1
ATOM 1671 C CA . ALA A 1 219 ? -10.358 -3.742 11.418 1.00 96.19 219 ALA A CA 1
ATOM 1672 C C . ALA A 1 219 ? -10.474 -4.768 12.559 1.00 96.19 219 ALA A C 1
ATOM 1674 O O . ALA A 1 219 ? -9.495 -5.441 12.884 1.00 96.19 219 ALA A O 1
ATOM 1675 N N . ARG A 1 220 ? -11.668 -4.945 13.145 1.00 95.12 220 ARG A N 1
ATOM 1676 C CA . ARG A 1 220 ? -11.928 -6.004 14.137 1.00 95.12 220 ARG A CA 1
ATOM 1677 C C . ARG A 1 220 ? -11.944 -7.392 13.507 1.00 95.12 220 ARG A C 1
ATOM 1679 O O . ARG A 1 220 ? -11.335 -8.305 14.058 1.00 95.12 220 ARG A O 1
ATOM 1686 N N . GLN A 1 221 ? -12.580 -7.555 12.346 1.00 94.62 221 GLN A N 1
ATOM 1687 C CA . GLN A 1 221 ? -12.566 -8.822 11.603 1.00 94.62 221 GLN A CA 1
ATOM 1688 C C . GLN A 1 221 ? -11.140 -9.255 11.240 1.00 94.62 221 GLN A C 1
ATOM 1690 O O . GLN A 1 221 ? -10.808 -10.432 11.356 1.00 94.62 221 GLN A O 1
ATOM 1695 N N . CYS A 1 222 ? -10.283 -8.301 10.869 1.00 95.25 222 CYS A N 1
ATOM 1696 C CA . CYS A 1 222 ? -8.873 -8.536 10.560 1.00 95.25 222 CYS A CA 1
ATOM 1697 C C . CYS A 1 222 ? -7.967 -8.621 11.799 1.00 95.25 222 CYS A C 1
ATOM 1699 O O . CYS A 1 222 ? -6.763 -8.810 11.658 1.00 95.25 222 CYS A O 1
ATOM 1701 N N . ARG A 1 223 ? -8.536 -8.500 13.007 1.00 95.69 223 ARG A N 1
ATOM 1702 C CA . ARG A 1 223 ? -7.829 -8.502 14.295 1.00 95.69 223 ARG A CA 1
ATOM 1703 C C . ARG A 1 223 ? -6.772 -7.410 14.453 1.00 95.69 223 ARG A C 1
ATOM 1705 O O . ARG A 1 223 ? -5.832 -7.604 15.210 1.00 95.69 223 ARG A O 1
ATOM 1712 N N . TYR A 1 224 ? -6.924 -6.253 13.814 1.00 96.94 224 TYR A N 1
ATOM 1713 C CA . TYR A 1 224 ? -6.065 -5.086 14.077 1.00 96.94 224 TYR A CA 1
ATOM 1714 C C . TYR A 1 224 ? -6.435 -4.370 15.377 1.00 96.94 224 TYR A C 1
ATOM 1716 O O . TYR A 1 224 ? -5.604 -3.709 16.000 1.00 96.94 224 TYR A O 1
ATOM 1724 N N . LEU A 1 225 ? -7.694 -4.517 15.792 1.00 95.56 225 LEU A N 1
ATOM 1725 C CA . LEU A 1 225 ? -8.241 -3.941 17.010 1.00 95.56 225 LEU A CA 1
ATOM 1726 C C . LEU A 1 225 ? -8.648 -5.041 17.984 1.00 95.56 225 LEU A C 1
ATOM 1728 O O . LEU A 1 225 ? -9.370 -5.973 17.626 1.00 95.56 225 LEU A O 1
ATOM 1732 N N . GLY A 1 226 ? -8.189 -4.903 19.225 1.00 87.88 226 GLY A N 1
ATOM 1733 C CA . GLY A 1 226 ? -8.682 -5.662 20.363 1.00 87.88 226 GLY A CA 1
ATOM 1734 C C . GLY A 1 226 ? -9.927 -5.003 20.956 1.00 87.88 226 GLY A C 1
ATOM 1735 O O . GLY A 1 226 ? -10.666 -4.290 20.276 1.00 87.88 226 GLY A O 1
ATOM 1736 N N . ARG A 1 227 ? -10.154 -5.223 22.256 1.00 81.88 227 ARG A N 1
ATOM 1737 C CA . ARG A 1 227 ? -11.310 -4.642 22.952 1.00 81.88 227 ARG A CA 1
ATOM 1738 C C . ARG A 1 227 ? -11.219 -3.115 23.047 1.00 81.88 227 ARG A C 1
ATOM 1740 O O . ARG A 1 227 ? -12.188 -2.465 22.685 1.00 81.88 227 ARG A O 1
ATOM 1747 N N . ASN A 1 228 ? -10.058 -2.598 23.476 1.00 82.44 228 ASN A N 1
ATOM 1748 C CA . ASN A 1 228 ? -9.843 -1.175 23.792 1.00 82.44 228 ASN A CA 1
ATOM 1749 C C . ASN A 1 228 ? -8.577 -0.567 23.150 1.00 82.44 228 ASN A C 1
ATOM 1751 O O . ASN A 1 228 ? -8.271 0.598 23.381 1.00 82.44 228 ASN A O 1
ATOM 1755 N N . ALA A 1 229 ? -7.792 -1.350 22.404 1.00 90.31 229 ALA A N 1
ATOM 1756 C CA . ALA A 1 229 ? -6.484 -0.933 21.896 1.00 90.31 229 ALA A CA 1
ATOM 1757 C C . ALA A 1 229 ? -6.092 -1.698 20.624 1.00 90.31 229 ALA A C 1
ATOM 1759 O O . ALA A 1 229 ? -6.729 -2.694 20.267 1.00 90.31 229 ALA A O 1
ATOM 1760 N N . LEU A 1 230 ? -5.010 -1.256 19.978 1.00 95.50 230 LEU A N 1
ATOM 1761 C CA . LEU A 1 230 ? -4.380 -1.984 18.878 1.00 95.50 230 LEU A CA 1
ATOM 1762 C C . LEU A 1 230 ? -3.826 -3.334 19.346 1.00 95.50 230 LEU A C 1
ATOM 1764 O O . LEU A 1 230 ? -3.207 -3.433 20.410 1.00 95.50 230 LEU A O 1
ATOM 1768 N N . THR A 1 231 ? -3.995 -4.358 18.518 1.00 96.75 231 THR A N 1
ATOM 1769 C CA . THR A 1 231 ? -3.313 -5.651 18.672 1.00 96.75 231 THR A CA 1
ATOM 1770 C C . THR A 1 231 ? -1.866 -5.578 18.170 1.00 96.75 231 THR A C 1
ATOM 1772 O O . THR A 1 231 ? -1.417 -4.550 17.656 1.00 96.75 231 THR A O 1
ATOM 1775 N N . SER A 1 232 ? -1.123 -6.682 18.287 1.00 95.81 232 SER A N 1
ATOM 1776 C CA . SER A 1 232 ? 0.178 -6.858 17.626 1.00 95.81 232 SER A CA 1
ATOM 1777 C C . SER A 1 232 ? 0.099 -6.641 16.114 1.00 95.81 232 SER A C 1
ATOM 1779 O O . SER A 1 232 ? 0.965 -5.989 15.541 1.00 95.81 232 SER A O 1
ATOM 1781 N N . GLU A 1 233 ? -0.960 -7.136 15.484 1.00 96.50 233 GLU A N 1
ATOM 1782 C CA . GLU A 1 233 ? -1.212 -7.059 14.051 1.00 96.50 233 GLU A CA 1
ATOM 1783 C C . GLU A 1 233 ? -1.506 -5.617 13.629 1.00 96.50 233 GLU A C 1
ATOM 1785 O O . GLU A 1 233 ? -0.928 -5.127 12.661 1.00 96.50 233 GLU A O 1
ATOM 1790 N N . GLY A 1 234 ? -2.337 -4.900 14.396 1.00 96.81 234 GLY A N 1
ATOM 1791 C CA . GLY A 1 234 ? -2.606 -3.481 14.154 1.00 96.81 234 GLY A CA 1
ATOM 1792 C C . GLY A 1 234 ? -1.349 -2.618 14.285 1.00 96.81 234 GLY A C 1
ATOM 1793 O O . GLY A 1 234 ? -1.098 -1.753 13.446 1.00 96.81 234 GLY A O 1
ATOM 1794 N N . LYS A 1 235 ? -0.509 -2.895 15.292 1.00 96.69 235 LYS A N 1
ATOM 1795 C CA . LYS A 1 235 ? 0.781 -2.210 15.478 1.00 96.69 235 LYS A CA 1
ATOM 1796 C C . LYS A 1 235 ? 1.779 -2.527 14.366 1.00 96.69 235 LYS A C 1
ATOM 1798 O O . LYS A 1 235 ? 2.462 -1.621 13.899 1.00 96.69 235 LYS A O 1
ATOM 1803 N N . ALA A 1 236 ? 1.858 -3.783 13.925 1.00 97.00 236 ALA A N 1
ATOM 1804 C CA . ALA A 1 236 ? 2.717 -4.181 12.811 1.00 97.00 236 ALA A CA 1
ATOM 1805 C C . ALA A 1 236 ? 2.312 -3.468 11.513 1.00 97.00 236 ALA A C 1
ATOM 1807 O O . ALA A 1 236 ? 3.176 -2.957 10.802 1.00 97.00 236 ALA A O 1
ATOM 1808 N N . LEU A 1 237 ? 1.005 -3.360 11.247 1.00 96.31 237 LEU A N 1
ATOM 1809 C CA . LEU A 1 237 ? 0.493 -2.617 10.099 1.00 96.31 237 LEU A CA 1
ATOM 1810 C C . LEU A 1 237 ? 0.881 -1.135 10.168 1.00 96.31 237 LEU A C 1
ATOM 1812 O O . LEU A 1 237 ? 1.440 -0.620 9.203 1.00 96.31 237 LEU A O 1
ATOM 1816 N N . LEU A 1 238 ? 0.655 -0.461 11.302 1.00 95.56 238 LEU A N 1
ATOM 1817 C CA . LEU A 1 238 ? 1.067 0.939 11.467 1.00 95.56 238 LEU A CA 1
ATOM 1818 C C . LEU A 1 238 ? 2.573 1.121 11.285 1.00 95.56 238 LEU A C 1
ATOM 1820 O O . LEU A 1 238 ? 2.997 2.030 10.573 1.00 95.56 238 LEU A O 1
ATOM 1824 N N . ARG A 1 239 ? 3.383 0.221 11.849 1.00 95.88 239 ARG A N 1
ATOM 1825 C CA . ARG A 1 239 ? 4.837 0.280 11.697 1.00 95.88 239 ARG A CA 1
ATOM 1826 C C . ARG A 1 239 ? 5.269 0.152 10.237 1.00 95.88 239 ARG A C 1
ATOM 1828 O O . ARG A 1 239 ? 6.182 0.851 9.810 1.00 95.88 239 ARG A O 1
ATOM 1835 N N . ALA A 1 240 ? 4.604 -0.701 9.460 1.00 95.31 240 ALA A N 1
ATOM 1836 C CA . ALA A 1 240 ? 4.872 -0.813 8.031 1.00 95.31 240 ALA A CA 1
ATOM 1837 C C . ALA A 1 240 ? 4.565 0.495 7.286 1.00 95.31 240 ALA A C 1
ATOM 1839 O O . ALA A 1 240 ? 5.359 0.934 6.456 1.00 95.31 240 ALA A O 1
ATOM 1840 N N . ILE A 1 241 ? 3.435 1.135 7.606 1.00 93.56 241 ILE A N 1
ATOM 1841 C CA . ILE A 1 241 ? 3.047 2.424 7.020 1.00 93.56 241 ILE A CA 1
ATOM 1842 C C . ILE A 1 241 ? 4.052 3.522 7.371 1.00 93.56 241 ILE A C 1
ATOM 1844 O O . ILE A 1 241 ? 4.410 4.318 6.504 1.00 93.56 241 ILE A O 1
ATOM 1848 N N . GLU A 1 242 ? 4.536 3.563 8.613 1.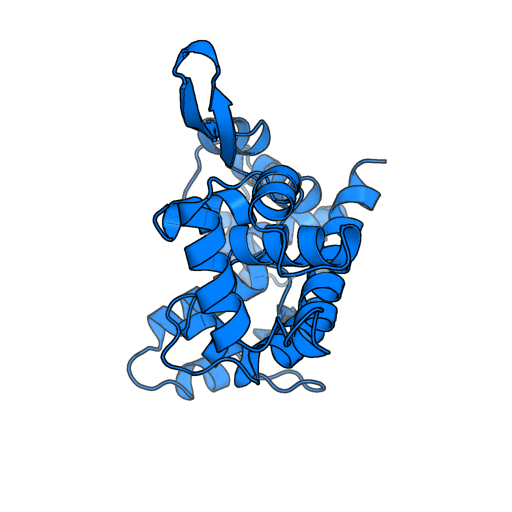00 92.62 242 GLU A N 1
ATOM 1849 C CA . GLU A 1 242 ? 5.578 4.506 9.030 1.00 92.62 242 GLU A CA 1
ATOM 1850 C C . GLU A 1 242 ? 6.847 4.358 8.188 1.00 92.62 242 GLU A C 1
ATOM 1852 O O . GLU A 1 242 ? 7.349 5.365 7.693 1.00 92.62 242 GLU A O 1
ATOM 1857 N N . LEU A 1 243 ? 7.324 3.124 7.979 1.00 91.56 243 LEU A N 1
ATOM 1858 C CA . LEU A 1 243 ? 8.510 2.854 7.160 1.00 91.56 243 LEU A CA 1
ATOM 1859 C C . LEU A 1 243 ? 8.308 3.269 5.697 1.00 91.56 243 LEU A C 1
ATOM 1861 O O . LEU A 1 243 ? 9.181 3.896 5.101 1.00 91.56 243 LEU A O 1
ATOM 1865 N N . LEU A 1 244 ? 7.142 2.973 5.116 1.00 89.06 244 LEU A N 1
ATOM 1866 C CA . LEU A 1 244 ? 6.829 3.382 3.742 1.00 89.06 244 LEU A CA 1
ATOM 1867 C C . LEU A 1 244 ? 6.802 4.908 3.593 1.00 89.06 244 LEU A C 1
ATOM 1869 O O . LEU A 1 244 ? 7.276 5.448 2.596 1.00 89.06 244 LEU A O 1
ATOM 1873 N N . ARG A 1 245 ? 6.271 5.620 4.592 1.00 87.31 245 ARG A N 1
ATOM 1874 C CA . ARG A 1 245 ? 6.194 7.087 4.576 1.00 87.31 245 ARG A CA 1
ATOM 1875 C C . ARG A 1 245 ? 7.515 7.764 4.930 1.00 87.31 245 ARG A C 1
ATOM 1877 O O . ARG A 1 245 ? 7.733 8.882 4.474 1.00 87.31 245 ARG A O 1
ATOM 1884 N N . SER A 1 246 ? 8.389 7.138 5.722 1.00 83.62 246 SER A N 1
ATOM 1885 C CA . SER A 1 246 ? 9.691 7.725 6.060 1.00 83.62 246 SER A CA 1
ATOM 1886 C C . SER A 1 246 ? 10.604 7.827 4.845 1.00 83.62 246 SER A C 1
ATOM 1888 O O . SER A 1 246 ? 11.308 8.822 4.717 1.00 83.62 246 SER A O 1
ATOM 1890 N N . VAL A 1 247 ? 10.544 6.856 3.926 1.00 71.44 247 VAL A N 1
ATOM 1891 C CA . VAL A 1 247 ? 11.294 6.909 2.659 1.00 71.44 247 VAL A CA 1
ATOM 1892 C C . VAL A 1 247 ? 10.919 8.157 1.858 1.00 71.44 247 VAL A C 1
ATOM 1894 O O . VAL A 1 247 ? 11.797 8.923 1.482 1.00 71.44 247 VAL A O 1
ATOM 1897 N N . ALA A 1 248 ? 9.620 8.428 1.705 1.00 64.69 248 ALA A N 1
ATOM 1898 C CA . ALA A 1 248 ? 9.147 9.603 0.973 1.00 64.69 248 ALA A CA 1
ATOM 1899 C C . ALA A 1 248 ? 9.529 10.941 1.635 1.00 64.69 248 ALA A C 1
ATOM 1901 O O . ALA A 1 248 ? 9.696 11.941 0.944 1.00 64.69 248 ALA A O 1
ATOM 1902 N N . ARG A 1 249 ? 9.659 10.983 2.970 1.00 61.88 249 ARG A N 1
ATOM 1903 C CA . ARG A 1 249 ? 10.049 12.205 3.700 1.00 61.88 249 ARG A CA 1
ATOM 1904 C C . ARG A 1 249 ? 11.534 12.522 3.561 1.00 61.88 249 ARG A C 1
ATOM 1906 O O . ARG A 1 249 ? 11.865 13.685 3.385 1.00 61.88 249 ARG A O 1
ATOM 1913 N N . MET A 1 250 ? 12.400 11.508 3.597 1.00 61.34 250 MET A N 1
ATOM 1914 C CA . MET A 1 250 ? 13.848 11.699 3.433 1.00 61.34 250 MET A CA 1
ATOM 1915 C C . MET A 1 250 ? 14.218 12.271 2.059 1.00 61.34 250 MET A C 1
ATOM 1917 O O . MET A 1 250 ? 15.239 12.927 1.937 1.00 61.34 250 MET A O 1
ATOM 1921 N N . GLU A 1 251 ? 13.397 12.042 1.030 1.00 59.09 251 GLU A N 1
ATOM 1922 C CA . GLU A 1 251 ? 13.629 12.569 -0.323 1.00 59.09 251 GLU A CA 1
ATOM 1923 C C . GLU A 1 251 ? 12.997 13.956 -0.570 1.00 59.09 251 GLU A C 1
ATOM 1925 O O . GLU A 1 251 ? 13.144 14.513 -1.659 1.00 59.09 251 GLU A O 1
ATOM 1930 N N . GLN A 1 252 ? 12.267 14.510 0.408 1.00 55.88 252 GLN A N 1
ATOM 1931 C CA . GLN A 1 252 ? 11.696 15.865 0.351 1.00 55.88 252 GLN A CA 1
ATOM 1932 C C . GLN A 1 252 ? 12.569 16.930 1.039 1.00 55.88 252 GLN A C 1
ATOM 1934 O O . GLN A 1 252 ? 12.314 18.120 0.832 1.00 55.88 252 GLN A O 1
ATOM 1939 N N . GLU A 1 253 ? 13.540 16.511 1.856 1.00 45.16 253 GLU A N 1
ATOM 1940 C CA . GLU A 1 253 ? 14.518 17.355 2.567 1.00 45.16 253 GLU A CA 1
ATOM 1941 C C . GLU A 1 253 ? 15.797 17.555 1.739 1.00 45.16 253 GLU A C 1
ATOM 1943 O O . GLU A 1 253 ? 16.325 18.691 1.763 1.00 45.16 253 GLU A O 1
#